Protein AF-A0A8T5A192-F1 (afdb_monomer_lite)

Foldseek 3Di:
DDDDDDDDDPPLLPDAAEAQEDAQALQLLFCVQQCCFAVVHPYDDYPPLVPPPCNVPRSNNLSCQQCVLQVVVSVVCRPHLQKHKDWPPVPFDQDDWDDLDDPQIDRFGWDWDDHQQWIKTKGQCPRRQVSVCVVPVPRPADDPRTWIWMWGCPHSFKIKIKTARIKMFTHGDPPDQWDKFWPWKWWFGGHNNDTDTDDIDADSCAPRRGIHDGYHGIGIMMIGMDIDHDD

Sequence (231 aa):
MWNGKDHVSSALYERSLFIPETVHNKRSAAYVFYVIGQHGAIDFSPFAIDDIAEPEKHPLSGSYKLLSGMMPIITKYQGTNRMVGFADDGSYGYRHTASLWREIRARVRGFSCELGDYRLQISFTRELAERVRAFWPGFPYESKVPAAGLIIAVENDKYIVAGTSFLLKFLPKDNFSSNVEILWVDKGSFRDGVWIPGRRLNGDETGHGSWVYFDDKPRVRIIKVHSHPST

Radius of gyration: 18.83 Å; chains: 1; bounding box: 69×49×58 Å

pLDDT: mean 89.53, std 14.72, range [24.36, 98.81]

Secondary structure (DSSP, 8-state):
----------TTSS---EEEEE--SHHHHHHHHHHHHHH--SEEEES-GGG-S-GGGSHHHHHHHHHHHTHHHHHHHTTSTTEEEEE--S-S-EEEEEEEETTEEEEEEEEEEEETTEEEEEEE-HHHHHHHHHH-TTS-----SPPEEEEEEEETTEEEEEEESEEEEEEPPTT--EEEEEEEEEEEEEETTEEEEEEEE-GGGGTTTT-EEE-SS-EEEEEEEEEEE--

Structure (mmCIF, N/CA/C/O backbone):
data_AF-A0A8T5A192-F1
#
_entry.id   AF-A0A8T5A192-F1
#
loop_
_atom_site.group_PDB
_atom_site.id
_atom_site.type_symbol
_atom_site.label_atom_id
_atom_site.label_alt_id
_atom_site.label_comp_id
_atom_site.label_asym_id
_atom_site.label_entity_id
_atom_site.label_seq_id
_atom_site.pdbx_PDB_ins_code
_atom_site.Cartn_x
_atom_site.Cartn_y
_atom_site.Cartn_z
_atom_site.occupancy
_atom_site.B_iso_or_equiv
_atom_site.auth_seq_id
_atom_site.auth_comp_id
_atom_site.auth_asym_id
_atom_site.auth_atom_id
_atom_site.pdbx_PDB_model_num
ATOM 1 N N . MET A 1 1 ? -46.302 30.774 0.552 1.00 34.47 1 MET A N 1
ATOM 2 C CA . MET A 1 1 ? -44.895 31.129 0.270 1.00 34.47 1 MET A CA 1
ATOM 3 C C . MET A 1 1 ? -44.046 29.974 0.765 1.00 34.47 1 MET A C 1
ATOM 5 O O . MET A 1 1 ? -44.050 29.705 1.958 1.00 34.47 1 MET A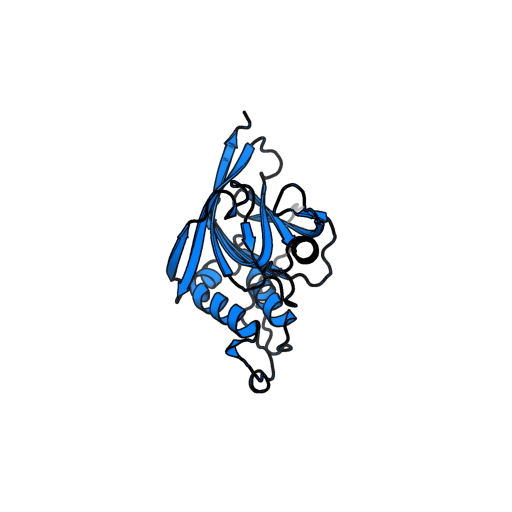 O 1
ATOM 9 N N . TRP A 1 2 ? -43.506 29.189 -0.164 1.00 24.36 2 TRP A N 1
ATOM 10 C CA . TRP A 1 2 ? -42.875 27.894 0.099 1.00 24.36 2 TRP A CA 1
ATOM 11 C C . TRP A 1 2 ? -41.398 28.095 0.466 1.00 24.36 2 TRP A C 1
ATOM 13 O O . TRP A 1 2 ? -40.728 28.945 -0.115 1.00 24.36 2 TRP A O 1
ATOM 23 N N . ASN A 1 3 ? -40.942 27.352 1.470 1.00 31.14 3 ASN A N 1
ATOM 24 C CA . ASN A 1 3 ? -39.640 27.444 2.124 1.00 31.14 3 ASN A CA 1
ATOM 25 C C . ASN A 1 3 ? -38.953 26.081 1.956 1.00 31.14 3 ASN A C 1
ATOM 27 O O . ASN A 1 3 ? -39.625 25.070 2.147 1.00 31.14 3 ASN A O 1
ATOM 31 N N . GLY A 1 4 ? -37.640 26.042 1.718 1.00 29.59 4 GLY A N 1
ATOM 32 C CA . GLY A 1 4 ? -36.854 24.826 1.961 1.00 29.59 4 GLY A CA 1
ATOM 33 C C . GLY A 1 4 ? -35.929 24.391 0.829 1.00 29.59 4 GLY A C 1
ATOM 34 O O . GLY A 1 4 ? -36.374 23.958 -0.223 1.00 29.59 4 GLY A O 1
ATOM 35 N N . LYS A 1 5 ? -34.631 24.519 1.124 1.00 42.50 5 LYS A N 1
ATOM 36 C CA . LYS A 1 5 ? -33.521 23.614 0.795 1.00 42.50 5 LYS A CA 1
ATOM 37 C C . LYS A 1 5 ? -33.896 22.389 -0.048 1.00 42.50 5 LYS A C 1
ATOM 39 O O . LYS A 1 5 ? -34.634 21.552 0.443 1.00 42.50 5 LYS A O 1
ATOM 44 N N . ASP A 1 6 ? -33.272 22.266 -1.216 1.00 38.16 6 ASP A N 1
ATOM 45 C CA . ASP A 1 6 ? -32.572 21.060 -1.673 1.00 38.16 6 ASP A CA 1
ATOM 46 C C . ASP A 1 6 ? -31.760 21.382 -2.938 1.00 38.16 6 ASP A C 1
ATOM 48 O O . ASP A 1 6 ? -31.980 22.411 -3.571 1.00 38.16 6 ASP A O 1
ATOM 52 N N . HIS A 1 7 ? -30.809 20.499 -3.265 1.00 34.62 7 HIS A N 1
ATOM 53 C CA . HIS A 1 7 ? -29.890 20.486 -4.422 1.00 34.62 7 HIS A CA 1
ATOM 54 C C . HIS A 1 7 ? -28.429 20.861 -4.123 1.00 34.62 7 HIS A C 1
ATOM 56 O O . HIS A 1 7 ? -27.844 21.769 -4.709 1.00 34.62 7 HIS A O 1
ATOM 62 N N . VAL A 1 8 ? -27.793 20.060 -3.261 1.00 37.59 8 VAL A N 1
ATOM 63 C CA . VAL A 1 8 ? -26.337 19.865 -3.281 1.00 37.59 8 VAL A CA 1
ATOM 64 C C . VAL A 1 8 ? -26.010 18.669 -4.188 1.00 37.59 8 VAL A C 1
ATOM 66 O O . VAL A 1 8 ? -26.364 17.540 -3.875 1.00 37.59 8 VAL A O 1
ATOM 69 N N . SER A 1 9 ? -25.324 18.952 -5.303 1.00 42.16 9 SER A N 1
ATOM 70 C CA . SER A 1 9 ? -24.313 18.120 -5.986 1.00 42.16 9 SER A CA 1
ATOM 71 C C . SER A 1 9 ? -24.591 16.613 -6.184 1.00 42.16 9 SER A C 1
ATOM 73 O O . SER A 1 9 ? -24.109 15.782 -5.416 1.00 42.16 9 SER A O 1
ATOM 75 N N . SER A 1 10 ? -25.200 16.245 -7.317 1.00 39.00 10 SER A N 1
ATOM 76 C CA . SER A 1 10 ? -25.217 14.866 -7.853 1.00 39.00 10 SER A CA 1
ATOM 77 C C . SER A 1 10 ? -24.380 14.669 -9.134 1.00 39.00 10 SER A C 1
ATOM 79 O O . SER A 1 10 ? -24.293 13.561 -9.649 1.00 39.00 10 SER A O 1
ATOM 81 N N . ALA A 1 11 ? -23.710 15.705 -9.650 1.00 38.78 11 ALA A N 1
ATOM 82 C CA . ALA A 1 11 ? -23.121 15.685 -10.998 1.00 38.78 11 ALA A CA 1
ATOM 83 C C . ALA A 1 11 ? -21.735 15.005 -11.139 1.00 38.78 11 ALA A C 1
ATOM 85 O O . ALA A 1 11 ? -21.201 14.946 -12.244 1.00 38.78 11 ALA A O 1
ATOM 86 N N . LEU A 1 12 ? -21.129 14.498 -10.057 1.00 46.34 12 LEU A N 1
ATOM 87 C CA . LEU A 1 12 ? -19.808 13.840 -10.100 1.00 46.34 12 LEU A CA 1
ATOM 88 C C . LEU A 1 12 ? -19.865 12.303 -10.076 1.00 46.34 12 LEU A C 1
ATOM 90 O O . LEU A 1 12 ? -18.826 11.667 -10.219 1.00 46.34 12 LEU A O 1
ATOM 94 N N . TYR A 1 13 ? -21.048 11.697 -9.930 1.00 48.59 13 TYR A N 1
ATOM 95 C CA . TYR A 1 13 ? -21.188 10.239 -9.791 1.00 48.59 13 TYR A CA 1
ATOM 96 C C . TYR A 1 13 ? -21.301 9.472 -11.126 1.00 48.59 13 TYR A C 1
ATOM 98 O O . TYR A 1 13 ? -21.400 8.251 -11.115 1.00 48.59 13 TYR A O 1
ATOM 106 N N . GLU A 1 14 ? -21.260 10.156 -12.277 1.00 56.00 14 GLU A N 1
ATOM 107 C CA . GLU A 1 14 ? -21.616 9.555 -13.580 1.00 56.00 14 GLU A CA 1
ATOM 108 C C . GLU A 1 14 ? -20.492 9.510 -14.631 1.00 56.00 14 GLU A C 1
ATOM 110 O O . GLU A 1 14 ? -20.753 9.249 -15.804 1.00 56.00 14 GLU A O 1
ATOM 115 N N . ARG A 1 15 ? -19.225 9.746 -14.272 1.00 67.81 15 ARG A N 1
ATOM 116 C CA . ARG A 1 15 ? -18.122 9.654 -15.247 1.00 67.81 15 ARG A CA 1
ATOM 117 C C . ARG A 1 15 ? -17.152 8.546 -14.880 1.00 67.81 15 ARG A C 1
ATOM 119 O O . ARG A 1 15 ? -16.222 8.763 -14.109 1.00 67.81 15 ARG A O 1
ATOM 126 N N . SER A 1 16 ? -17.360 7.369 -15.467 1.00 82.06 16 SER A N 1
ATOM 127 C CA . SER A 1 16 ? -16.350 6.311 -15.477 1.00 82.06 16 SER A CA 1
ATOM 128 C C . SER A 1 16 ? -15.048 6.862 -16.060 1.00 82.06 16 SER A C 1
ATO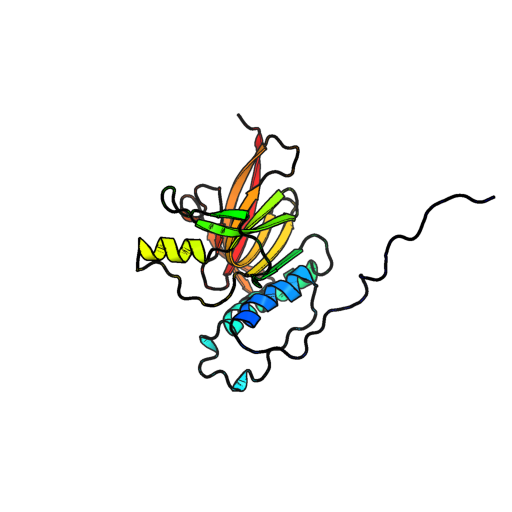M 130 O O . SER A 1 16 ? -15.033 7.391 -17.172 1.00 82.06 16 SER A O 1
ATOM 132 N N . LEU A 1 17 ? -13.957 6.760 -15.303 1.00 91.12 17 LEU A N 1
ATOM 133 C CA . LEU A 1 17 ? -12.637 7.166 -15.773 1.00 91.12 17 LEU A CA 1
ATOM 134 C C . LEU A 1 17 ? -12.065 6.072 -16.683 1.00 91.12 17 LEU A C 1
ATOM 136 O O . LEU A 1 17 ? -11.905 4.925 -16.264 1.00 91.12 17 LEU A O 1
ATOM 140 N N . PHE A 1 18 ? -11.764 6.447 -17.922 1.00 93.62 18 PHE A N 1
ATOM 141 C CA . PHE A 1 18 ? -11.198 5.590 -18.961 1.00 93.62 18 PHE A CA 1
ATOM 142 C C . PHE A 1 18 ? -9.890 6.224 -19.451 1.00 93.62 18 PHE A C 1
ATOM 144 O O . PHE A 1 18 ? -9.897 7.381 -19.876 1.00 93.62 18 PHE A O 1
ATOM 151 N N . ILE A 1 19 ? -8.767 5.507 -19.334 1.00 95.81 19 ILE A N 1
ATOM 152 C CA . ILE A 1 19 ? -7.424 6.000 -19.685 1.00 95.81 19 ILE A CA 1
ATOM 153 C C . ILE A 1 19 ? -6.854 5.088 -20.785 1.00 95.81 19 ILE A C 1
ATOM 155 O O . ILE A 1 19 ? -6.034 4.217 -20.484 1.00 95.81 19 ILE A O 1
ATOM 159 N N . PRO A 1 20 ? -7.268 5.300 -22.052 1.00 95.19 20 PRO A N 1
ATOM 160 C CA . PRO A 1 20 ? -6.937 4.411 -23.170 1.00 95.19 20 PRO A CA 1
ATOM 161 C C . PRO A 1 20 ? -5.456 4.417 -23.539 1.00 95.19 20 PRO A C 1
ATOM 163 O O . PRO A 1 20 ? -4.984 3.516 -24.231 1.00 95.19 20 PRO A O 1
ATOM 166 N N . GLU A 1 21 ? -4.733 5.445 -23.105 1.00 95.81 21 GLU A N 1
ATOM 167 C CA . GLU A 1 21 ? -3.319 5.590 -23.383 1.00 95.81 21 GLU A CA 1
ATOM 168 C C . GLU A 1 21 ? -2.611 6.290 -22.224 1.00 95.81 21 GLU A C 1
ATOM 170 O O . GLU A 1 21 ? -3.072 7.300 -21.685 1.00 95.81 21 GLU A O 1
ATOM 175 N N . THR A 1 22 ? -1.460 5.752 -21.841 1.00 95.62 22 THR A N 1
ATOM 176 C CA . THR A 1 22 ? -0.517 6.386 -20.923 1.00 95.62 22 THR A CA 1
ATOM 177 C C . THR A 1 22 ? 0.896 5.894 -21.208 1.00 95.62 22 THR A C 1
ATOM 179 O O . THR A 1 22 ? 1.111 4.854 -21.820 1.00 95.62 22 THR A O 1
ATOM 182 N N . VAL A 1 23 ? 1.899 6.620 -20.735 1.00 93.50 23 VAL A N 1
ATOM 183 C CA . VAL A 1 23 ? 3.301 6.200 -20.848 1.00 93.50 23 VAL A CA 1
ATOM 184 C C . VAL A 1 23 ? 3.537 4.871 -20.118 1.00 93.50 23 VAL A C 1
ATOM 186 O O . VAL A 1 23 ? 2.988 4.656 -19.044 1.00 93.50 23 VAL A O 1
ATOM 189 N N . HIS A 1 24 ? 4.407 3.989 -20.609 1.00 91.31 24 HIS A N 1
ATOM 190 C CA . HIS A 1 24 ? 4.702 2.710 -19.939 1.00 91.31 24 HIS A CA 1
ATOM 191 C C . HIS A 1 24 ? 5.813 2.786 -18.878 1.00 91.31 24 HIS A C 1
ATOM 193 O O . HIS A 1 24 ? 6.416 1.782 -18.517 1.00 91.31 24 HIS A O 1
ATOM 199 N N . ASN A 1 25 ? 6.130 3.970 -18.354 1.00 90.69 25 ASN A N 1
ATOM 200 C CA . ASN A 1 25 ? 7.265 4.129 -17.445 1.00 90.69 25 ASN A CA 1
ATOM 201 C C . ASN A 1 25 ? 6.949 3.718 -15.988 1.00 90.69 25 ASN A C 1
ATOM 203 O O . ASN A 1 25 ? 5.843 3.316 -15.621 1.00 90.69 25 ASN A O 1
ATOM 207 N N . LYS A 1 26 ? 7.946 3.871 -15.108 1.00 89.69 26 LYS A N 1
ATOM 208 C CA . LYS A 1 26 ? 7.844 3.537 -13.677 1.00 89.69 26 LYS A CA 1
ATOM 209 C C . LYS A 1 26 ? 6.766 4.322 -12.919 1.00 89.69 26 LYS A C 1
ATOM 211 O O . LYS A 1 26 ? 6.293 3.824 -11.904 1.00 89.69 26 LYS A O 1
ATOM 216 N N . ARG A 1 27 ? 6.363 5.518 -13.374 1.00 92.00 27 ARG A N 1
ATOM 217 C CA . ARG A 1 27 ? 5.244 6.254 -12.758 1.00 92.00 27 ARG A CA 1
ATOM 218 C C . ARG A 1 27 ? 3.920 5.562 -13.035 1.00 92.00 27 ARG A C 1
ATOM 220 O O . ARG A 1 27 ? 3.118 5.445 -12.122 1.00 92.00 27 ARG A O 1
ATOM 227 N N . SER A 1 28 ? 3.720 5.020 -14.231 1.00 95.00 28 SER A N 1
ATOM 228 C CA . SER A 1 28 ? 2.487 4.296 -14.559 1.00 95.00 28 SER A CA 1
ATOM 229 C C . SER A 1 28 ? 2.318 3.014 -13.750 1.00 95.00 28 SER A C 1
ATOM 231 O O . SER A 1 28 ? 1.201 2.676 -13.371 1.00 95.00 28 SER A O 1
ATOM 233 N N . ALA A 1 29 ? 3.423 2.362 -13.373 1.00 94.50 29 ALA A N 1
ATOM 234 C CA . ALA A 1 29 ? 3.397 1.255 -12.413 1.00 94.50 29 ALA A CA 1
ATOM 235 C C . ALA A 1 29 ? 2.874 1.667 -11.024 1.00 94.50 29 ALA A C 1
ATOM 237 O O . ALA A 1 29 ? 2.266 0.856 -10.337 1.00 94.50 29 ALA A O 1
ATOM 238 N N . ALA A 1 30 ? 3.058 2.925 -10.619 1.00 95.50 30 ALA A N 1
ATOM 239 C CA . ALA A 1 30 ? 2.475 3.475 -9.397 1.00 95.50 30 ALA A CA 1
ATOM 240 C C . ALA A 1 30 ? 1.034 3.973 -9.620 1.00 95.50 30 ALA A C 1
ATOM 242 O O . ALA A 1 30 ? 0.137 3.699 -8.826 1.00 95.50 30 ALA A O 1
ATOM 243 N N . TYR A 1 31 ? 0.788 4.694 -10.713 1.00 96.69 31 TYR A N 1
ATOM 244 C CA . TYR A 1 31 ? -0.461 5.431 -10.926 1.00 96.69 31 TYR A CA 1
ATOM 245 C C . TYR A 1 31 ? -1.658 4.516 -11.180 1.00 96.69 31 TYR A C 1
ATOM 247 O O . TYR A 1 31 ? -2.778 4.898 -10.852 1.00 96.69 31 TYR A O 1
ATOM 255 N N . VAL A 1 32 ? -1.434 3.293 -11.670 1.00 97.31 32 VAL A N 1
ATOM 256 C CA . VAL A 1 32 ? -2.498 2.293 -11.830 1.00 97.31 32 VAL A CA 1
ATOM 257 C C . VAL A 1 32 ? -3.235 2.008 -10.507 1.00 97.31 32 VAL A C 1
ATOM 259 O O . VAL A 1 32 ? -4.457 1.895 -10.500 1.00 97.31 32 VAL A O 1
ATOM 262 N N . PHE A 1 33 ? -2.533 1.996 -9.364 1.00 97.81 33 PHE A N 1
ATOM 263 C CA . PHE A 1 33 ? -3.163 1.839 -8.044 1.00 97.81 33 PHE A CA 1
ATOM 264 C C . PHE A 1 33 ? -4.059 3.029 -7.692 1.00 97.81 33 PHE A C 1
ATOM 266 O O . PHE A 1 33 ? -5.158 2.850 -7.166 1.00 97.81 33 PHE A O 1
ATOM 273 N N . TYR A 1 34 ? -3.592 4.242 -7.997 1.00 97.19 34 TYR A N 1
ATOM 274 C CA . TYR A 1 34 ? -4.316 5.478 -7.728 1.00 97.19 34 TYR A CA 1
ATOM 275 C C . TYR A 1 34 ? -5.604 5.569 -8.541 1.00 97.19 34 TYR A C 1
ATOM 277 O O . TYR A 1 34 ? -6.669 5.770 -7.969 1.00 97.19 34 TYR A O 1
ATOM 285 N N . VAL A 1 35 ? -5.537 5.388 -9.860 1.00 96.06 35 VAL A N 1
ATOM 286 C CA . VAL A 1 35 ? -6.710 5.576 -10.727 1.00 96.06 35 VAL A CA 1
ATOM 287 C C . VAL A 1 35 ? -7.781 4.512 -10.484 1.00 96.06 35 VAL A C 1
ATOM 289 O O . VAL A 1 35 ? -8.963 4.844 -10.431 1.00 96.06 35 VAL A O 1
ATOM 292 N N . ILE A 1 36 ? -7.385 3.258 -10.238 1.00 95.62 36 ILE A N 1
ATOM 293 C CA . ILE A 1 36 ? -8.324 2.182 -9.896 1.00 95.62 36 ILE A CA 1
ATOM 294 C C . ILE A 1 36 ? -8.915 2.414 -8.500 1.00 95.62 36 ILE A C 1
ATOM 296 O O . ILE A 1 36 ? -10.130 2.368 -8.325 1.00 95.62 36 ILE A O 1
ATOM 300 N N . GLY A 1 37 ? -8.069 2.682 -7.502 1.00 94.81 37 GLY A N 1
ATOM 301 C CA . GLY A 1 37 ? -8.494 2.755 -6.104 1.00 94.81 37 GLY A CA 1
ATOM 302 C C . GLY A 1 37 ? -9.240 4.038 -5.733 1.00 94.81 37 GLY A C 1
ATOM 303 O O . GLY A 1 37 ? -10.167 3.984 -4.932 1.00 94.81 37 GLY A O 1
ATOM 304 N N . GLN A 1 38 ? -8.840 5.185 -6.288 1.00 94.69 38 GLN A N 1
ATOM 305 C CA . GLN A 1 38 ? -9.384 6.498 -5.923 1.00 94.69 38 GLN A CA 1
ATOM 306 C C . GLN A 1 38 ? -10.512 6.954 -6.843 1.00 94.69 38 GLN A C 1
ATOM 308 O O . GLN A 1 38 ? -11.463 7.579 -6.381 1.00 94.69 38 GLN A O 1
ATOM 313 N N . HIS A 1 39 ? -10.382 6.679 -8.141 1.00 92.75 39 HIS A N 1
ATOM 314 C CA . HIS A 1 39 ? -11.305 7.177 -9.164 1.00 92.75 39 HIS A CA 1
ATOM 315 C C . HIS A 1 39 ? -12.196 6.081 -9.741 1.00 92.75 39 HIS A C 1
ATOM 317 O O . HIS A 1 39 ? -13.034 6.368 -10.590 1.00 92.75 39 HIS A O 1
ATOM 323 N N . GLY A 1 40 ? -12.019 4.828 -9.306 1.00 92.75 40 GLY A N 1
ATOM 324 C CA . GLY A 1 40 ? -12.770 3.702 -9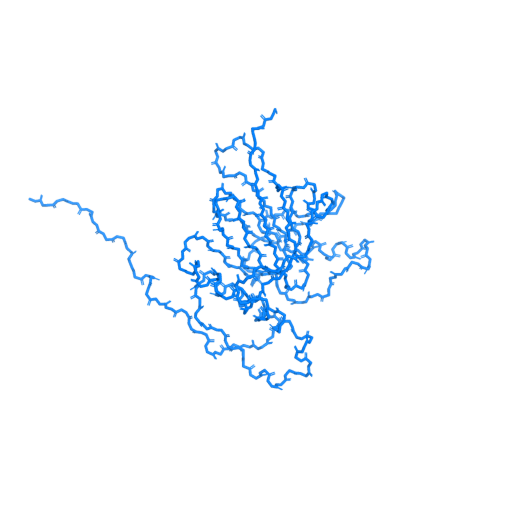.844 1.00 92.75 40 GLY A CA 1
ATOM 325 C C . GLY A 1 40 ? -12.603 3.576 -11.356 1.00 92.75 40 GLY A C 1
ATOM 326 O O . GLY A 1 40 ? -13.588 3.300 -12.039 1.00 92.75 40 GLY A O 1
ATOM 327 N N . ALA A 1 41 ? -11.397 3.816 -11.880 1.00 93.62 41 ALA A N 1
ATOM 328 C CA . ALA A 1 41 ? -11.131 3.699 -13.308 1.00 93.62 41 ALA A CA 1
ATOM 329 C C . ALA A 1 41 ? -11.491 2.299 -13.822 1.00 93.62 41 ALA A C 1
ATOM 331 O O . ALA A 1 41 ? -11.173 1.293 -13.186 1.00 93.62 41 ALA A O 1
ATOM 332 N N . ILE A 1 42 ? -12.150 2.252 -14.978 1.00 92.62 42 ILE A N 1
ATOM 333 C CA . ILE A 1 42 ? -12.496 0.999 -15.664 1.00 92.62 42 ILE A CA 1
ATOM 334 C C . ILE A 1 42 ? -11.390 0.550 -16.624 1.00 92.62 42 ILE A C 1
ATOM 336 O O . ILE A 1 42 ? -11.411 -0.586 -17.084 1.00 92.62 42 ILE A O 1
ATOM 340 N N . ASP A 1 43 ? -10.432 1.437 -16.910 1.00 93.25 43 ASP A N 1
ATOM 341 C CA . ASP A 1 43 ? -9.299 1.174 -17.788 1.00 93.25 43 ASP A CA 1
ATOM 342 C C . ASP A 1 43 ? -8.080 2.027 -17.421 1.00 93.25 43 ASP A C 1
ATOM 344 O O . ASP A 1 43 ? -8.200 3.166 -16.955 1.00 93.25 43 ASP A O 1
ATOM 348 N N . PHE A 1 44 ? -6.906 1.459 -17.675 1.00 96.50 44 PHE A N 1
ATOM 349 C CA . PHE A 1 44 ? -5.618 2.133 -17.649 1.00 96.50 44 PHE A CA 1
ATOM 350 C C . PHE A 1 44 ? -4.696 1.370 -18.597 1.00 96.50 44 PHE A C 1
ATOM 352 O O . PHE A 1 44 ? -4.328 0.243 -18.289 1.00 96.50 44 PHE A O 1
ATOM 359 N N . SER A 1 45 ? -4.328 1.963 -19.731 1.00 96.94 45 SER A N 1
ATOM 360 C CA . SER A 1 45 ? -3.665 1.247 -20.828 1.00 96.94 45 SER A CA 1
ATOM 361 C C . SER A 1 45 ? -2.316 1.887 -21.210 1.00 96.94 45 SER A C 1
ATOM 363 O O . SER A 1 45 ? -2.265 2.897 -21.913 1.00 96.94 45 SER A O 1
ATOM 365 N N . PRO A 1 46 ? -1.184 1.359 -20.699 1.00 96.56 46 PRO A N 1
ATOM 366 C CA . PRO A 1 46 ? 0.154 1.765 -21.103 1.00 96.56 46 PRO A CA 1
ATOM 367 C C . PRO A 1 46 ? 0.418 1.493 -22.587 1.00 96.56 46 PRO A C 1
ATOM 369 O O . PRO A 1 46 ? 0.208 0.385 -23.069 1.00 96.56 46 PRO A O 1
ATOM 372 N N . PHE A 1 47 ? 0.928 2.497 -23.290 1.00 95.94 47 PHE A N 1
ATOM 373 C CA . PHE A 1 47 ? 1.267 2.444 -24.709 1.00 95.94 47 PHE A CA 1
ATOM 374 C C . PHE A 1 47 ? 2.636 1.802 -24.959 1.00 95.94 47 PHE A C 1
ATOM 376 O O . PHE A 1 47 ? 3.520 1.900 -24.106 1.00 95.94 47 PHE A O 1
ATOM 383 N N . ALA A 1 48 ? 2.832 1.219 -26.148 1.00 94.38 48 ALA A N 1
ATOM 384 C CA . ALA A 1 48 ? 4.102 0.646 -26.614 1.00 94.38 48 ALA A CA 1
ATOM 385 C C . ALA A 1 48 ? 4.741 -0.331 -25.609 1.00 94.38 48 ALA A C 1
ATOM 387 O O . ALA A 1 48 ? 5.920 -0.235 -25.271 1.00 94.38 48 ALA A O 1
ATOM 388 N N . ILE A 1 49 ? 3.940 -1.242 -25.051 1.00 93.12 49 ILE A N 1
ATOM 389 C CA . ILE A 1 49 ? 4.440 -2.257 -24.106 1.00 93.12 49 ILE A CA 1
ATOM 390 C C . ILE A 1 49 ? 5.322 -3.311 -24.789 1.00 93.12 49 ILE A C 1
ATOM 392 O O . ILE A 1 49 ? 6.112 -3.973 -24.120 1.00 93.12 49 ILE A O 1
ATOM 396 N N . ASP A 1 50 ? 5.203 -3.443 -26.106 1.00 93.44 50 ASP A N 1
ATOM 397 C CA . ASP A 1 50 ? 6.036 -4.252 -26.991 1.00 93.44 50 ASP A CA 1
ATOM 398 C C . ASP A 1 50 ? 7.485 -3.741 -27.098 1.00 93.44 50 ASP A C 1
ATOM 400 O O . ASP A 1 50 ? 8.389 -4.547 -27.310 1.00 93.44 50 ASP A O 1
ATOM 404 N N . ASP A 1 51 ? 7.736 -2.455 -26.821 1.00 93.62 51 ASP A N 1
ATOM 405 C CA . ASP A 1 51 ? 9.087 -1.869 -26.776 1.00 93.62 51 ASP A CA 1
ATOM 406 C C . ASP A 1 51 ? 9.843 -2.165 -25.462 1.00 93.62 51 ASP A C 1
ATOM 408 O O . ASP A 1 51 ? 11.020 -1.818 -25.297 1.00 93.62 51 ASP A O 1
ATOM 412 N N . ILE A 1 52 ? 9.191 -2.792 -24.478 1.00 92.19 52 ILE A N 1
ATOM 413 C CA . ILE A 1 52 ? 9.810 -3.086 -23.184 1.00 92.19 52 ILE A CA 1
ATOM 414 C C . ILE A 1 52 ? 10.770 -4.272 -23.341 1.00 92.19 52 ILE A C 1
ATOM 416 O O . ILE A 1 52 ? 10.349 -5.419 -23.427 1.00 92.19 52 ILE A O 1
ATOM 420 N N . ALA A 1 53 ? 12.079 -4.006 -23.290 1.00 92.06 53 ALA A N 1
ATOM 421 C CA . ALA A 1 53 ? 13.119 -5.024 -23.495 1.00 92.06 53 ALA A CA 1
ATOM 422 C C . ALA A 1 53 ? 13.072 -6.208 -22.505 1.00 92.06 53 ALA A C 1
ATOM 424 O O . ALA A 1 53 ? 13.354 -7.343 -22.879 1.00 92.06 53 ALA A O 1
ATOM 425 N N . GLU A 1 54 ? 12.724 -5.959 -21.236 1.00 92.25 54 GLU A N 1
ATOM 426 C CA . GLU A 1 54 ? 12.619 -6.996 -20.197 1.00 92.25 54 GLU A CA 1
ATOM 427 C C . GLU A 1 54 ? 11.266 -6.912 -19.461 1.00 92.25 54 GLU A C 1
ATOM 429 O O . GLU A 1 54 ? 11.218 -6.461 -18.308 1.00 92.25 54 GLU A O 1
ATOM 434 N N . PRO A 1 55 ? 10.150 -7.339 -20.089 1.00 90.31 55 PRO A N 1
ATOM 435 C CA . PRO A 1 55 ? 8.805 -7.163 -19.538 1.00 90.31 55 PRO A CA 1
ATOM 436 C C . PRO A 1 55 ? 8.643 -7.780 -18.149 1.00 90.31 55 PRO A C 1
ATOM 438 O O . PRO A 1 55 ? 8.077 -7.156 -17.256 1.00 90.31 55 PRO A O 1
ATOM 441 N N . GLU A 1 56 ? 9.221 -8.957 -17.911 1.00 89.50 56 GLU A N 1
ATOM 442 C CA . GLU A 1 56 ? 9.132 -9.665 -16.625 1.00 89.50 56 GLU A CA 1
ATOM 443 C C . GLU A 1 56 ? 9.799 -8.917 -15.460 1.00 89.50 56 GLU A C 1
ATOM 445 O O . GLU A 1 56 ? 9.419 -9.079 -14.299 1.00 89.50 56 GLU A O 1
ATOM 450 N N . LYS A 1 57 ? 10.793 -8.073 -15.757 1.00 89.62 57 LYS A N 1
ATOM 451 C CA . LYS A 1 57 ? 11.475 -7.228 -14.765 1.00 89.62 57 LYS A CA 1
ATOM 452 C C . LYS A 1 57 ? 10.870 -5.828 -14.685 1.00 89.62 57 LYS A C 1
ATOM 454 O O . LYS A 1 57 ? 11.228 -5.050 -13.797 1.00 89.62 57 LYS A O 1
ATOM 459 N N . HIS A 1 58 ? 9.966 -5.487 -15.600 1.00 91.25 58 HIS A N 1
ATOM 460 C CA . HIS A 1 58 ? 9.361 -4.172 -15.646 1.00 91.25 58 HIS A CA 1
ATOM 461 C C . HIS A 1 58 ? 8.351 -3.992 -14.491 1.00 91.25 58 HIS A C 1
ATOM 463 O O . HIS A 1 58 ? 7.493 -4.852 -14.278 1.00 91.25 58 HIS A O 1
ATOM 469 N N . PRO A 1 59 ? 8.375 -2.868 -13.745 1.00 92.25 59 PRO A N 1
ATOM 470 C CA . PRO A 1 59 ? 7.476 -2.674 -12.602 1.00 92.25 59 PRO A CA 1
ATOM 471 C C . PRO A 1 59 ? 5.976 -2.687 -12.931 1.00 92.25 59 PRO A C 1
ATOM 473 O O . PRO A 1 59 ? 5.158 -2.993 -12.057 1.00 92.25 59 PRO A O 1
ATOM 476 N N . LEU A 1 60 ? 5.602 -2.373 -14.179 1.00 93.62 60 LEU A N 1
ATOM 477 C CA . LEU A 1 60 ? 4.214 -2.509 -14.638 1.00 93.62 60 LEU A CA 1
ATOM 478 C C . LEU A 1 60 ? 3.726 -3.949 -14.495 1.00 93.62 60 LEU A C 1
ATOM 480 O O . LEU A 1 60 ? 2.662 -4.157 -13.923 1.00 93.62 60 LEU A O 1
ATOM 484 N N . SER A 1 61 ? 4.522 -4.931 -14.917 1.00 93.88 61 SER A N 1
ATOM 485 C CA . SER A 1 61 ? 4.153 -6.349 -14.875 1.00 93.88 61 SER A CA 1
ATOM 486 C C . SER A 1 61 ? 3.840 -6.806 -13.455 1.00 93.88 61 SER A C 1
ATOM 488 O O . SER A 1 61 ? 2.826 -7.459 -13.219 1.00 93.88 61 SER A O 1
ATOM 490 N N . GLY A 1 62 ? 4.646 -6.385 -12.475 1.00 94.75 62 GLY A N 1
ATOM 491 C CA . GLY A 1 62 ? 4.381 -6.664 -11.062 1.00 94.75 62 GLY A CA 1
ATOM 492 C C . GLY A 1 62 ? 3.079 -6.031 -10.560 1.00 94.75 62 GLY A C 1
ATOM 493 O O . GLY A 1 62 ? 2.312 -6.676 -9.845 1.00 94.75 62 GLY A O 1
ATOM 494 N N . SER A 1 63 ? 2.809 -4.787 -10.959 1.00 96.19 63 SER A N 1
ATOM 495 C CA . SER A 1 63 ? 1.609 -4.047 -10.546 1.00 96.19 63 SER A CA 1
ATOM 496 C C . SER A 1 63 ? 0.343 -4.651 -11.159 1.00 96.19 63 SER A C 1
ATOM 498 O O . SER A 1 63 ? -0.629 -4.904 -10.451 1.00 96.19 63 SER A O 1
ATOM 500 N N . TYR A 1 64 ? 0.385 -4.987 -12.449 1.00 96.31 64 TYR A N 1
ATOM 501 C CA . TYR A 1 64 ? -0.716 -5.616 -13.179 1.00 96.31 64 TYR A CA 1
ATOM 502 C C . TYR A 1 64 ? -0.990 -7.031 -12.699 1.00 96.31 64 TYR A C 1
ATOM 504 O O . TYR A 1 64 ? -2.143 -7.391 -12.480 1.00 96.31 64 TYR A O 1
ATOM 512 N N . LYS A 1 65 ? 0.050 -7.836 -12.466 1.00 96.94 65 LYS A N 1
ATOM 513 C CA . LYS A 1 65 ? -0.102 -9.179 -11.897 1.00 96.94 65 LYS A CA 1
ATOM 514 C C . LYS A 1 65 ? -0.773 -9.138 -10.525 1.00 96.94 65 LYS A C 1
ATOM 516 O O . LYS A 1 65 ? -1.621 -9.973 -10.231 1.00 96.94 65 LYS A O 1
ATOM 521 N N . LEU A 1 66 ? -0.410 -8.164 -9.690 1.00 97.62 66 LEU A N 1
ATOM 522 C CA . LEU A 1 66 ? -1.023 -7.999 -8.378 1.00 97.62 66 LEU A CA 1
ATOM 523 C C . LEU A 1 66 ? -2.499 -7.589 -8.483 1.00 97.62 66 LEU A C 1
ATOM 525 O O . LEU A 1 66 ? -3.356 -8.218 -7.866 1.00 97.62 66 LEU A O 1
ATOM 529 N N . LEU A 1 67 ? -2.789 -6.552 -9.271 1.00 97.94 67 LEU A N 1
ATOM 530 C CA . LEU A 1 67 ? -4.134 -5.990 -9.405 1.00 97.94 67 LEU A CA 1
ATOM 531 C C . LEU A 1 67 ? -5.093 -6.929 -10.145 1.00 97.94 67 LEU A C 1
ATOM 533 O O . LEU A 1 67 ? -6.238 -7.060 -9.726 1.00 97.94 67 LEU A O 1
ATOM 537 N N . SER A 1 68 ? -4.629 -7.638 -11.179 1.00 97.62 68 SER A N 1
ATOM 538 C CA . SER A 1 68 ? -5.425 -8.654 -11.888 1.00 97.62 68 SER A CA 1
ATOM 539 C C . SER A 1 68 ? -5.867 -9.780 -10.957 1.00 97.62 68 SER A C 1
ATOM 541 O O . SER A 1 68 ? -7.052 -10.100 -10.908 1.00 97.62 68 SER A O 1
ATOM 543 N N . GLY A 1 69 ? -4.959 -10.309 -10.128 1.00 98.19 69 GLY A N 1
ATOM 544 C CA . GLY A 1 69 ? -5.313 -11.302 -9.113 1.00 98.19 69 GLY A CA 1
ATOM 545 C C . GLY A 1 69 ? -6.367 -10.788 -8.126 1.00 98.19 69 GLY A C 1
ATOM 546 O O . GLY A 1 69 ? -7.211 -11.555 -7.671 1.00 98.19 69 GLY A O 1
ATOM 547 N N . MET A 1 70 ? -6.359 -9.488 -7.827 1.00 98.38 70 MET A N 1
ATOM 548 C CA . MET A 1 70 ? -7.308 -8.824 -6.928 1.00 98.38 70 MET A CA 1
ATOM 549 C C . MET A 1 70 ? -8.592 -8.337 -7.617 1.00 98.38 70 MET A C 1
ATOM 551 O O . MET A 1 70 ? -9.472 -7.818 -6.932 1.00 98.38 70 MET A O 1
ATOM 555 N N . MET A 1 71 ? -8.739 -8.480 -8.936 1.00 96.75 71 MET A N 1
ATOM 556 C CA . MET A 1 71 ? -9.791 -7.780 -9.680 1.00 96.75 71 MET A CA 1
ATOM 557 C C . MET A 1 71 ? -11.209 -8.034 -9.136 1.00 96.75 71 MET A C 1
ATOM 559 O O . MET A 1 71 ? -11.911 -7.053 -8.898 1.00 96.75 71 MET A O 1
ATOM 563 N N . PRO A 1 72 ? -11.629 -9.276 -8.809 1.00 97.56 72 PRO A N 1
ATOM 564 C CA . PRO A 1 72 ? -12.974 -9.507 -8.273 1.00 97.56 72 PRO A CA 1
ATOM 565 C C . PRO A 1 72 ? -13.235 -8.840 -6.916 1.00 97.56 72 PRO A C 1
ATOM 567 O O . PRO A 1 72 ? -14.370 -8.473 -6.618 1.00 97.56 72 PRO A O 1
ATOM 570 N N . ILE A 1 73 ? -12.203 -8.672 -6.074 1.00 97.94 73 ILE A N 1
ATOM 571 C CA . ILE A 1 73 ? -12.364 -7.960 -4.801 1.00 97.94 73 ILE A CA 1
ATOM 572 C C . ILE A 1 73 ? -12.330 -6.443 -5.009 1.00 97.94 73 ILE A C 1
ATOM 574 O O . ILE A 1 73 ? -13.074 -5.733 -4.344 1.00 97.94 73 ILE A O 1
ATOM 578 N N . ILE A 1 74 ? -11.533 -5.942 -5.956 1.00 97.62 74 ILE A N 1
ATOM 579 C CA . ILE A 1 74 ? -11.498 -4.516 -6.309 1.00 97.62 74 ILE A CA 1
ATOM 580 C C . ILE A 1 74 ? -12.864 -4.072 -6.838 1.00 97.62 74 ILE A C 1
ATOM 582 O O . ILE A 1 74 ? -13.438 -3.126 -6.303 1.00 97.62 74 ILE A O 1
ATOM 586 N N . THR A 1 75 ? -13.425 -4.778 -7.822 1.00 96.00 75 THR A N 1
ATOM 587 C CA . THR A 1 75 ? -14.715 -4.416 -8.434 1.00 96.00 75 THR A CA 1
ATOM 588 C C . THR A 1 75 ? -15.875 -4.503 -7.447 1.00 96.00 75 THR A C 1
ATOM 590 O O . THR A 1 75 ? -16.785 -3.683 -7.506 1.00 96.00 75 THR A O 1
ATOM 593 N N . LYS A 1 76 ? -15.817 -5.417 -6.467 1.00 96.62 76 LYS A N 1
ATOM 594 C CA . LYS A 1 76 ? -16.802 -5.492 -5.375 1.00 96.62 76 LYS A CA 1
ATOM 595 C C . LYS A 1 76 ? -16.881 -4.204 -4.542 1.00 96.62 76 LYS A C 1
ATOM 597 O O . LYS A 1 76 ? -17.955 -3.881 -4.042 1.00 96.62 76 LYS A O 1
ATOM 602 N N . TYR A 1 77 ? -15.761 -3.507 -4.345 1.00 96.06 77 TYR A N 1
ATOM 603 C CA . TYR A 1 77 ? -15.692 -2.286 -3.526 1.00 96.06 77 TYR A CA 1
ATOM 604 C C . TYR A 1 77 ? -15.514 -1.002 -4.354 1.00 96.06 77 TYR A C 1
ATOM 606 O O . TYR A 1 77 ? -15.506 0.094 -3.788 1.00 96.06 77 TYR A O 1
ATOM 614 N N . GLN A 1 78 ? -15.405 -1.109 -5.678 1.00 92.50 78 GLN A N 1
ATOM 615 C CA . GLN A 1 78 ? -15.344 0.023 -6.598 1.00 92.50 78 GLN A CA 1
ATOM 616 C C . GLN A 1 78 ? -16.592 0.904 -6.462 1.00 92.50 78 GLN A C 1
ATOM 618 O O . GLN A 1 78 ? -17.708 0.408 -6.328 1.00 92.50 78 GLN A O 1
ATOM 623 N N . GLY A 1 79 ? -16.398 2.224 -6.441 1.00 85.94 79 GLY A N 1
ATOM 624 C CA . GLY A 1 79 ? -17.484 3.194 -6.253 1.00 85.94 79 GLY A CA 1
ATOM 625 C C . GLY A 1 79 ? -18.034 3.283 -4.823 1.00 85.94 79 GLY A C 1
ATOM 626 O O . GLY A 1 79 ? -18.883 4.124 -4.552 1.00 85.94 79 GLY A O 1
ATOM 627 N N . THR A 1 80 ? -17.550 2.468 -3.881 1.00 92.75 80 THR A N 1
ATOM 628 C CA . THR A 1 80 ? -17.925 2.583 -2.463 1.00 92.75 80 THR A CA 1
ATOM 629 C C . THR A 1 80 ? -16.975 3.515 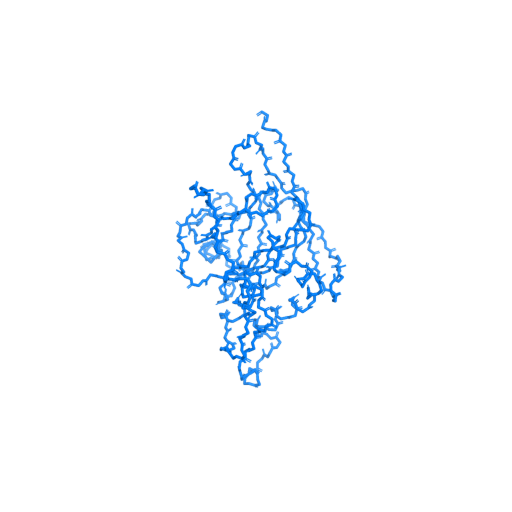-1.706 1.00 92.75 80 THR A C 1
ATOM 631 O O . THR A 1 80 ? -15.864 3.793 -2.147 1.00 92.75 80 THR A O 1
ATOM 634 N N . ASN A 1 81 ? -17.353 3.927 -0.494 1.00 94.50 81 ASN A N 1
ATOM 635 C CA . ASN A 1 81 ? -16.467 4.644 0.435 1.00 94.50 81 ASN A CA 1
ATOM 636 C C . ASN A 1 81 ? -15.517 3.712 1.222 1.00 94.50 81 ASN A C 1
ATOM 638 O O . ASN A 1 81 ? -14.971 4.102 2.254 1.00 94.50 81 ASN A O 1
ATOM 642 N N . ARG A 1 82 ? -15.359 2.458 0.779 1.00 97.56 82 ARG A N 1
ATOM 643 C CA . ARG A 1 82 ? -14.558 1.419 1.446 1.00 97.56 82 ARG A CA 1
ATOM 644 C C . ARG A 1 82 ? -13.202 1.202 0.787 1.00 97.56 82 ARG A C 1
ATOM 646 O O . ARG A 1 82 ? -12.472 0.314 1.223 1.00 97.56 82 ARG A O 1
ATOM 653 N N . MET A 1 83 ? -12.853 1.998 -0.220 1.00 97.06 83 MET A N 1
ATOM 654 C CA . MET A 1 83 ? -11.594 1.902 -0.947 1.00 97.06 83 MET A CA 1
ATOM 655 C C . MET A 1 83 ? -10.928 3.275 -1.080 1.00 97.06 83 MET A C 1
ATOM 657 O O . MET A 1 83 ? -11.603 4.282 -1.270 1.00 97.06 83 MET A O 1
ATOM 661 N N . VAL A 1 84 ? -9.601 3.306 -0.975 1.00 98.00 84 VAL A N 1
ATOM 662 C CA . VAL A 1 84 ? -8.774 4.485 -1.262 1.00 98.00 84 VAL A CA 1
ATOM 663 C C . VAL A 1 84 ? -7.587 4.067 -2.122 1.00 98.00 84 VAL A C 1
ATOM 665 O O . VAL A 1 84 ? -6.964 3.032 -1.871 1.00 98.00 84 VAL A O 1
ATOM 668 N N . GLY A 1 85 ? -7.274 4.871 -3.135 1.00 97.94 85 GLY A N 1
ATOM 669 C CA . GLY A 1 85 ? -6.091 4.721 -3.979 1.00 97.94 85 GLY A CA 1
ATOM 670 C C . GLY A 1 85 ? -5.166 5.925 -3.832 1.00 97.94 85 GLY A C 1
ATOM 671 O O . GLY A 1 85 ? -5.621 7.041 -3.595 1.00 97.94 85 GLY A O 1
ATOM 672 N N . PHE A 1 86 ? -3.860 5.728 -3.982 1.00 98.19 86 PHE A N 1
ATOM 673 C CA . PHE A 1 86 ? -2.880 6.815 -3.933 1.00 98.19 86 PHE A CA 1
ATOM 674 C C . PHE A 1 86 ? -1.629 6.496 -4.747 1.00 98.19 86 PHE A C 1
ATOM 676 O O . PHE A 1 86 ? -1.268 5.331 -4.925 1.00 98.19 86 PHE A O 1
ATOM 683 N N . ALA A 1 87 ? -0.951 7.546 -5.205 1.00 97.56 87 ALA A N 1
ATOM 684 C CA . ALA A 1 87 ? 0.390 7.488 -5.767 1.00 97.56 87 ALA A CA 1
ATOM 685 C C . ALA A 1 87 ? 1.130 8.797 -5.461 1.00 97.56 87 ALA A C 1
ATOM 687 O O . ALA A 1 87 ? 0.542 9.868 -5.551 1.00 97.56 87 ALA A O 1
ATOM 688 N N . ASP A 1 88 ? 2.410 8.721 -5.109 1.00 95.69 88 ASP A N 1
ATOM 689 C CA . ASP A 1 88 ? 3.274 9.873 -4.864 1.00 95.69 88 ASP A CA 1
ATOM 690 C C . ASP A 1 88 ? 3.596 10.574 -6.186 1.00 95.69 88 ASP A C 1
ATOM 692 O O . ASP A 1 88 ? 4.510 10.199 -6.920 1.00 95.69 88 ASP A O 1
ATOM 696 N N . ASP A 1 89 ? 2.820 11.603 -6.494 1.00 92.94 89 ASP A N 1
ATOM 697 C CA . ASP A 1 89 ? 2.987 12.468 -7.661 1.00 92.94 89 ASP A CA 1
ATOM 698 C C . ASP A 1 89 ? 3.852 13.709 -7.364 1.00 92.94 89 ASP A C 1
ATOM 700 O O . ASP A 1 89 ? 4.074 14.544 -8.240 1.00 92.94 89 ASP A O 1
ATOM 704 N N . GLY A 1 90 ? 4.363 13.828 -6.132 1.00 92.50 90 GLY A N 1
ATOM 705 C CA . GLY A 1 90 ? 5.118 14.984 -5.652 1.00 92.50 90 GLY A CA 1
ATOM 706 C C . GLY A 1 90 ? 4.267 16.133 -5.101 1.00 92.50 90 GLY A C 1
ATOM 707 O O . GLY A 1 90 ? 4.841 17.088 -4.580 1.00 92.50 90 GLY A O 1
ATOM 708 N N . SER A 1 91 ? 2.933 16.052 -5.149 1.00 93.50 91 SER A N 1
ATOM 709 C CA . SER A 1 91 ? 2.038 17.069 -4.571 1.00 93.50 91 SER A CA 1
ATOM 710 C C . SER A 1 91 ? 1.922 16.968 -3.043 1.00 93.50 91 SER A C 1
ATOM 712 O O . SER A 1 91 ? 1.601 17.945 -2.362 1.00 93.50 91 SER A O 1
ATOM 714 N N . TYR A 1 92 ? 2.217 15.793 -2.479 1.00 95.69 92 TYR A N 1
ATOM 715 C CA . TYR A 1 92 ? 2.126 15.544 -1.045 1.00 95.69 92 TYR A CA 1
ATOM 716 C C . TYR A 1 92 ? 3.198 16.304 -0.254 1.00 95.69 92 TYR A C 1
ATOM 718 O O . TYR A 1 92 ? 4.386 16.285 -0.567 1.00 95.69 92 TYR A O 1
ATOM 726 N N . GLY A 1 93 ? 2.788 16.941 0.842 1.00 95.00 93 GLY A N 1
ATOM 727 C CA . GLY A 1 93 ? 3.710 17.653 1.726 1.00 95.00 93 GLY A CA 1
ATOM 728 C C . GLY A 1 93 ? 4.499 16.725 2.655 1.00 95.00 93 GLY A C 1
ATOM 729 O O . GLY A 1 93 ? 4.055 15.632 3.006 1.00 95.00 93 GLY A O 1
ATOM 730 N N . TYR A 1 94 ? 5.642 17.207 3.147 1.00 95.56 94 TYR A N 1
ATOM 731 C CA . TYR A 1 94 ? 6.425 16.553 4.200 1.00 95.56 94 TYR A CA 1
ATOM 732 C C . TYR A 1 94 ? 5.755 16.699 5.576 1.00 95.56 94 TYR A C 1
ATOM 734 O O . TYR A 1 94 ? 6.088 17.612 6.344 1.00 95.56 94 TYR A O 1
ATOM 742 N N . ARG A 1 95 ? 4.795 15.819 5.878 1.00 91.50 95 ARG A N 1
ATOM 743 C CA . ARG A 1 95 ? 3.904 15.924 7.050 1.00 91.50 95 ARG A CA 1
ATOM 744 C C . ARG A 1 95 ? 4.129 14.867 8.129 1.00 91.50 95 ARG A C 1
ATOM 746 O O . ARG A 1 95 ? 3.628 15.037 9.235 1.00 91.50 95 ARG A O 1
ATOM 753 N N . HIS A 1 96 ? 4.890 13.814 7.842 1.00 94.19 96 HIS A N 1
ATOM 754 C CA . HIS A 1 96 ? 5.100 12.718 8.786 1.00 94.19 96 HIS A CA 1
ATOM 755 C C . HIS A 1 96 ? 6.583 12.481 9.060 1.00 94.19 96 HIS A C 1
ATOM 757 O O . HIS A 1 96 ? 7.452 12.792 8.244 1.00 94.19 96 HIS A O 1
ATOM 763 N N . THR A 1 97 ? 6.854 11.878 10.213 1.00 94.19 97 THR A N 1
ATOM 764 C CA . THR A 1 97 ? 8.148 11.276 10.529 1.00 94.19 97 THR A CA 1
ATOM 765 C C . THR A 1 97 ? 7.970 9.765 10.517 1.00 94.19 97 THR A C 1
ATOM 767 O O . THR A 1 97 ? 7.179 9.224 11.292 1.00 94.19 97 THR A O 1
ATOM 770 N N . ALA A 1 98 ? 8.683 9.080 9.626 1.00 93.25 98 ALA A N 1
ATOM 771 C CA . ALA A 1 98 ? 8.668 7.625 9.522 1.00 93.25 98 ALA A CA 1
ATOM 772 C C . ALA A 1 98 ? 9.967 7.025 10.067 1.00 93.25 98 ALA A C 1
ATOM 774 O O . ALA A 1 98 ? 11.014 7.674 10.067 1.00 93.25 98 ALA A O 1
ATOM 775 N N . SER A 1 99 ? 9.875 5.793 10.561 1.00 91.56 99 SER A N 1
ATOM 776 C CA . SER A 1 99 ? 10.965 5.067 11.207 1.00 91.56 99 SER A CA 1
ATOM 777 C C . SER A 1 99 ? 10.680 3.569 11.126 1.00 91.56 99 SER A C 1
ATOM 779 O O . SER A 1 99 ? 9.560 3.163 11.433 1.00 91.56 99 SER A O 1
ATOM 781 N N . LEU A 1 100 ? 11.668 2.778 10.698 1.00 85.75 100 LEU A N 1
ATOM 782 C CA . LEU A 1 100 ? 11.632 1.308 10.778 1.00 85.75 100 LEU A CA 1
ATOM 783 C C . LEU A 1 100 ? 12.293 0.796 12.067 1.00 85.75 100 LEU A C 1
ATOM 785 O O . LEU A 1 100 ? 11.964 -0.278 12.552 1.00 85.75 100 LEU A O 1
ATOM 789 N N . TRP A 1 101 ? 13.193 1.588 12.645 1.00 80.69 101 TRP A N 1
ATOM 790 C CA . TRP A 1 101 ? 13.925 1.293 13.875 1.00 80.69 101 TRP A CA 1
ATOM 791 C C . TRP A 1 101 ? 14.267 2.598 14.595 1.00 80.69 101 TRP A C 1
ATOM 793 O O . TRP A 1 101 ? 14.453 3.639 13.957 1.00 80.69 101 TRP A O 1
ATOM 803 N N . ARG A 1 102 ? 14.315 2.541 15.932 1.00 70.31 102 ARG A N 1
ATOM 804 C CA . ARG A 1 102 ? 14.196 3.694 16.846 1.00 70.31 102 ARG A CA 1
ATOM 805 C C . ARG A 1 102 ? 15.139 4.855 16.517 1.00 70.31 102 ARG A C 1
ATOM 807 O O . ARG A 1 102 ? 14.739 6.015 16.690 1.00 70.31 102 ARG A O 1
ATOM 814 N N . GLU A 1 103 ? 16.341 4.547 16.039 1.00 81.44 103 GLU A N 1
ATOM 815 C CA . GLU A 1 103 ? 17.425 5.488 15.764 1.00 81.44 103 GLU A CA 1
ATOM 816 C C . GLU A 1 103 ? 17.365 6.113 14.362 1.00 81.44 103 GLU A C 1
ATOM 818 O O . GLU A 1 103 ? 17.859 7.224 14.180 1.00 81.44 103 GLU A O 1
ATOM 823 N N . ILE A 1 104 ? 16.740 5.465 13.368 1.00 88.12 104 ILE A N 1
ATOM 824 C CA . ILE A 1 104 ? 16.691 5.994 11.994 1.00 88.12 104 ILE A CA 1
ATOM 825 C C . ILE A 1 104 ? 15.288 6.475 11.683 1.00 88.12 104 ILE A C 1
ATOM 827 O O . ILE A 1 104 ? 14.309 5.723 11.622 1.00 88.12 104 ILE A O 1
ATOM 831 N N . ARG A 1 105 ? 15.217 7.785 11.469 1.00 92.94 105 ARG A N 1
ATOM 832 C CA . ARG A 1 105 ? 13.990 8.504 11.170 1.00 92.94 105 ARG A CA 1
ATOM 833 C C . ARG A 1 105 ? 14.207 9.402 9.968 1.00 92.94 105 ARG A C 1
ATOM 835 O O . ARG A 1 105 ? 15.285 9.966 9.783 1.00 92.94 105 ARG A O 1
ATOM 842 N N . ALA A 1 106 ? 13.159 9.563 9.179 1.00 94.44 106 ALA A N 1
ATOM 843 C CA . ALA A 1 106 ? 13.114 10.516 8.084 1.00 94.44 106 ALA A CA 1
ATOM 844 C C . ALA A 1 106 ? 11.839 11.342 8.187 1.00 94.44 106 ALA A C 1
ATOM 846 O O . ALA A 1 106 ? 10.765 10.799 8.464 1.00 94.44 106 ALA A O 1
ATOM 847 N N . ARG A 1 107 ? 11.951 12.642 7.906 1.00 96.38 107 ARG A N 1
ATOM 848 C CA . ARG A 1 107 ? 10.785 13.423 7.508 1.00 96.38 107 ARG A CA 1
ATOM 849 C C . ARG A 1 107 ? 10.404 12.977 6.100 1.00 96.38 107 ARG A C 1
ATOM 851 O O . ARG A 1 107 ? 11.260 12.959 5.220 1.00 96.38 107 ARG A O 1
ATOM 858 N N . VAL A 1 108 ? 9.147 12.608 5.910 1.00 96.38 108 VAL A N 1
ATOM 859 C CA . VAL A 1 108 ? 8.658 11.984 4.677 1.00 96.38 108 VAL A CA 1
ATOM 860 C C . VAL A 1 108 ? 7.405 12.677 4.161 1.00 96.38 108 VAL A C 1
ATOM 862 O O . VAL A 1 108 ? 6.648 13.282 4.934 1.00 96.38 108 VAL A O 1
ATOM 865 N N . ARG A 1 109 ? 7.190 12.572 2.847 1.00 97.06 109 ARG A N 1
ATOM 866 C CA . ARG A 1 109 ? 5.896 12.870 2.232 1.00 97.06 109 ARG A CA 1
ATOM 867 C C . ARG A 1 109 ? 4.851 11.843 2.660 1.00 97.06 109 ARG A C 1
ATOM 869 O O . ARG A 1 109 ? 5.181 10.728 3.068 1.00 97.06 109 ARG A O 1
ATOM 876 N N . GLY A 1 110 ? 3.589 12.228 2.569 1.00 97.31 110 GLY A N 1
ATOM 877 C CA . GLY A 1 110 ? 2.476 11.343 2.863 1.00 97.31 110 GLY A CA 1
ATOM 878 C C . GLY A 1 110 ? 1.216 12.107 3.227 1.00 97.31 110 GLY A C 1
ATOM 879 O O . GLY A 1 110 ? 1.150 13.334 3.107 1.00 97.31 110 GLY A O 1
ATOM 880 N N . PHE A 1 111 ? 0.216 11.362 3.670 1.00 97.50 111 PHE A N 1
ATOM 881 C CA . PHE A 1 111 ? -1.076 11.894 4.067 1.00 97.50 111 PHE A CA 1
ATOM 882 C C . PHE A 1 111 ? -1.767 10.954 5.053 1.00 97.50 111 PHE A C 1
ATOM 884 O O . PHE A 1 111 ? -1.373 9.798 5.220 1.00 97.50 111 PHE A O 1
ATOM 891 N N . SER A 1 112 ? -2.841 11.451 5.660 1.00 97.31 112 SER A N 1
ATOM 892 C CA . SER A 1 112 ? -3.761 10.629 6.434 1.00 97.31 112 SER A CA 1
ATOM 893 C C . SER A 1 112 ? -5.160 10.696 5.837 1.00 97.31 112 SER A C 1
ATOM 895 O O . SER A 1 112 ? -5.563 11.736 5.316 1.00 97.31 112 SER A O 1
ATOM 897 N N . CYS A 1 113 ? -5.907 9.604 5.937 1.00 96.44 113 CYS A N 1
ATOM 898 C CA . CYS A 1 113 ? -7.318 9.530 5.568 1.00 96.44 113 CYS A CA 1
ATOM 899 C C . CYS A 1 113 ? -8.080 8.651 6.565 1.00 96.44 113 CYS A C 1
ATOM 901 O O . CYS A 1 113 ? -7.476 7.927 7.354 1.00 96.44 113 CYS A O 1
ATOM 903 N N . GLU A 1 114 ? -9.407 8.717 6.552 1.00 96.69 114 GLU A N 1
ATOM 904 C CA . GLU A 1 114 ? -10.249 7.803 7.325 1.00 96.69 114 GLU A CA 1
ATOM 905 C C . GLU A 1 114 ? -10.773 6.691 6.425 1.00 96.69 114 GLU A C 1
ATOM 907 O O . GLU A 1 114 ? -11.196 6.945 5.298 1.00 96.69 114 GLU A O 1
ATOM 912 N N . LEU A 1 115 ? -10.746 5.455 6.921 1.00 97.31 115 LEU A N 1
ATOM 913 C CA . LEU A 1 115 ? -11.278 4.300 6.208 1.00 97.31 115 LEU A CA 1
ATOM 914 C C . LEU A 1 115 ? -11.644 3.202 7.208 1.00 97.31 115 LEU A C 1
ATOM 916 O O . LEU A 1 115 ? -10.814 2.819 8.029 1.00 97.31 115 LEU A O 1
ATOM 920 N N . GLY A 1 116 ? -12.864 2.666 7.137 1.00 95.94 116 GLY A N 1
ATOM 921 C CA . GLY A 1 116 ? -13.374 1.789 8.200 1.00 95.94 116 GLY A CA 1
ATOM 922 C C . GLY A 1 116 ? -13.484 2.556 9.520 1.00 95.94 116 GLY A C 1
ATOM 923 O O . GLY A 1 116 ? -13.903 3.714 9.511 1.00 95.94 116 GLY A O 1
ATOM 924 N N . ASP A 1 117 ? -13.067 1.949 10.628 1.00 95.25 117 ASP A N 1
ATOM 925 C CA . ASP A 1 117 ? -13.133 2.553 11.970 1.00 95.25 117 ASP A CA 1
ATOM 926 C C . ASP A 1 117 ? -11.860 3.311 12.368 1.00 95.25 117 ASP A C 1
ATOM 928 O O . ASP A 1 117 ? -11.793 3.899 13.445 1.00 95.25 117 ASP A O 1
ATOM 932 N N . TYR A 1 118 ? -10.876 3.387 11.471 1.00 96.50 118 TYR A N 1
ATOM 933 C CA . TYR A 1 118 ? -9.554 3.920 11.776 1.00 96.50 118 TYR A CA 1
ATOM 934 C C . TYR A 1 118 ? -9.175 5.101 10.887 1.00 96.50 118 TYR A C 1
ATOM 936 O O . TYR A 1 118 ? -9.649 5.258 9.756 1.00 96.50 118 TYR A O 1
ATOM 944 N N . ARG A 1 119 ? -8.256 5.918 11.401 1.00 97.12 119 ARG A N 1
ATOM 945 C CA . ARG A 1 119 ? -7.466 6.838 10.592 1.00 97.12 119 ARG A CA 1
ATOM 946 C C . ARG A 1 119 ? -6.211 6.120 10.126 1.00 97.12 119 ARG A C 1
ATOM 948 O O . ARG A 1 119 ? -5.448 5.587 10.923 1.00 97.12 119 ARG A O 1
ATOM 955 N N . LEU A 1 120 ? -5.976 6.135 8.829 1.00 97.94 120 LEU A N 1
ATOM 956 C CA . LEU A 1 120 ? -4.802 5.560 8.203 1.00 97.94 120 LEU A CA 1
ATOM 957 C C . LEU A 1 120 ? -3.801 6.691 7.993 1.00 97.94 120 LEU A C 1
ATOM 959 O O . LEU A 1 120 ? -4.150 7.714 7.411 1.00 97.94 120 LEU A O 1
ATOM 963 N N . GLN A 1 121 ? -2.568 6.515 8.457 1.00 97.88 121 GLN A N 1
ATOM 964 C CA . GLN A 1 121 ? -1.447 7.384 8.110 1.00 97.88 121 GLN A CA 1
ATOM 965 C C . GLN A 1 121 ? -0.556 6.649 7.108 1.00 97.88 121 GLN A C 1
ATOM 967 O O . GLN A 1 121 ? 0.018 5.604 7.425 1.00 97.88 121 GLN A O 1
ATOM 972 N N . ILE A 1 122 ? -0.428 7.218 5.914 1.00 98.38 122 ILE A N 1
ATOM 973 C CA . ILE A 1 122 ? 0.360 6.691 4.808 1.00 98.38 122 ILE A CA 1
ATOM 974 C C . ILE A 1 122 ? 1.605 7.563 4.656 1.00 98.38 122 ILE A C 1
ATOM 976 O O . ILE A 1 122 ? 1.524 8.743 4.320 1.00 98.38 122 ILE A O 1
ATOM 980 N N . SER A 1 123 ? 2.768 6.965 4.889 1.00 97.88 123 SER A N 1
ATOM 981 C CA . SER A 1 123 ? 4.074 7.615 4.795 1.00 97.88 123 SER A CA 1
ATOM 982 C C . SER A 1 123 ? 4.852 7.062 3.605 1.00 97.88 123 SER A C 1
ATOM 984 O O . SER A 1 123 ? 5.117 5.865 3.564 1.00 97.88 123 SER A O 1
ATOM 986 N N . PHE A 1 124 ? 5.270 7.898 2.658 1.00 96.44 124 PHE A N 1
ATOM 987 C CA . PHE A 1 124 ? 6.071 7.461 1.510 1.00 96.44 124 PHE A CA 1
ATOM 988 C C . PHE A 1 124 ? 7.526 7.259 1.928 1.00 96.44 124 PHE A C 1
ATOM 990 O O . PHE A 1 124 ? 8.126 8.116 2.570 1.00 96.44 124 PHE A O 1
ATOM 997 N N . THR A 1 125 ? 8.108 6.101 1.623 1.00 93.19 125 THR A N 1
ATOM 998 C CA . THR A 1 125 ? 9.319 5.652 2.330 1.00 93.19 125 THR A CA 1
ATOM 999 C C . THR A 1 125 ? 10.618 5.955 1.607 1.00 93.19 125 THR A C 1
ATOM 1001 O O . THR A 1 125 ? 11.646 5.431 2.020 1.00 93.19 125 THR A O 1
ATOM 1004 N N . ARG A 1 126 ? 10.618 6.783 0.557 1.00 92.38 126 ARG A N 1
ATOM 1005 C CA . ARG A 1 126 ? 11.836 7.067 -0.214 1.00 92.38 126 ARG A CA 1
ATOM 1006 C C . ARG A 1 126 ? 12.952 7.627 0.666 1.00 92.38 126 ARG A C 1
ATOM 1008 O O . ARG A 1 126 ? 14.022 7.032 0.746 1.00 92.38 126 ARG A O 1
ATOM 1015 N N . GLU A 1 127 ? 12.691 8.728 1.366 1.00 92.81 127 GLU A N 1
ATOM 1016 C CA . GLU A 1 127 ? 13.691 9.382 2.216 1.00 92.81 127 GLU A CA 1
ATOM 1017 C C . GLU A 1 127 ? 14.095 8.494 3.402 1.00 92.81 127 GLU A C 1
ATOM 1019 O O . GLU A 1 127 ? 15.234 8.541 3.867 1.00 92.81 127 GLU A O 1
ATOM 1024 N N . LEU A 1 128 ? 13.171 7.659 3.892 1.00 92.88 128 LEU A N 1
ATOM 1025 C CA . LEU A 1 128 ? 13.466 6.681 4.936 1.00 92.88 128 LEU A CA 1
ATOM 1026 C C . LEU A 1 128 ? 14.408 5.592 4.424 1.00 92.88 128 LEU A C 1
ATOM 1028 O O . LEU A 1 128 ? 15.425 5.329 5.056 1.00 92.88 128 LEU A O 1
ATOM 1032 N N . ALA A 1 129 ? 14.101 4.991 3.277 1.00 90.94 129 ALA A N 1
ATOM 1033 C CA . ALA A 1 129 ? 14.884 3.913 2.693 1.00 90.94 129 ALA A CA 1
ATOM 1034 C C . ALA A 1 129 ? 16.291 4.375 2.284 1.00 90.94 129 ALA A C 1
ATOM 1036 O O . ALA A 1 129 ? 17.255 3.641 2.484 1.00 90.94 129 ALA A O 1
ATOM 1037 N N . GLU A 1 130 ? 16.436 5.610 1.792 1.00 90.94 130 GLU A N 1
ATOM 1038 C CA . GLU A 1 130 ? 17.741 6.227 1.519 1.00 90.94 130 GLU A CA 1
ATOM 1039 C C . GLU A 1 130 ? 18.592 6.346 2.800 1.00 90.94 130 GLU A C 1
ATOM 1041 O O . GLU A 1 130 ? 19.765 5.968 2.798 1.00 90.94 130 GLU A O 1
ATOM 1046 N N . ARG A 1 131 ? 18.003 6.785 3.923 1.00 92.06 131 ARG A N 1
ATOM 1047 C CA . ARG A 1 131 ? 18.702 6.844 5.224 1.00 92.06 131 ARG A CA 1
ATOM 1048 C C . ARG A 1 131 ? 19.048 5.470 5.772 1.00 92.06 131 ARG A C 1
ATOM 1050 O O . ARG A 1 131 ? 20.134 5.273 6.306 1.00 92.06 131 ARG A O 1
ATOM 1057 N N . VAL A 1 132 ? 18.124 4.529 5.642 1.00 90.62 132 VAL A N 1
ATOM 1058 C CA . VAL A 1 132 ? 18.338 3.139 6.028 1.00 90.62 132 VAL A CA 1
ATOM 1059 C C . VAL A 1 132 ? 19.502 2.539 5.245 1.00 90.62 132 VAL A C 1
ATOM 1061 O O . VAL A 1 132 ? 20.388 1.957 5.857 1.00 90.62 132 VAL A O 1
ATOM 1064 N N . ARG A 1 133 ? 19.558 2.740 3.925 1.00 90.06 133 ARG A N 1
ATOM 1065 C CA . ARG A 1 133 ? 20.660 2.258 3.083 1.00 90.06 133 ARG A CA 1
ATOM 1066 C C . ARG A 1 133 ? 22.010 2.877 3.427 1.00 90.06 133 ARG A C 1
ATOM 1068 O O . ARG A 1 133 ? 23.025 2.205 3.290 1.00 90.06 133 ARG A O 1
ATOM 1075 N N . ALA A 1 134 ? 22.034 4.135 3.865 1.00 90.31 134 ALA A N 1
ATOM 1076 C CA . ALA A 1 134 ? 23.267 4.770 4.328 1.00 90.31 134 ALA A CA 1
ATOM 1077 C C . ALA A 1 134 ? 23.843 4.079 5.580 1.00 90.31 134 ALA A C 1
ATOM 1079 O O . ALA A 1 134 ? 25.055 4.062 5.763 1.00 90.31 134 ALA A O 1
ATOM 1080 N N . PHE A 1 135 ? 22.983 3.493 6.418 1.00 88.88 135 PHE A N 1
ATOM 1081 C CA . PHE A 1 135 ? 23.381 2.718 7.594 1.00 88.88 135 PHE A CA 1
ATOM 1082 C C . PH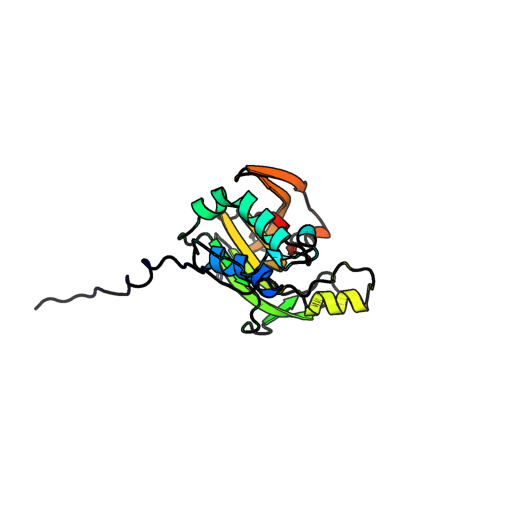E A 1 135 ? 23.619 1.233 7.279 1.00 88.88 135 PHE A C 1
ATOM 1084 O O . PHE A 1 135 ? 24.594 0.648 7.741 1.00 88.88 135 PHE A O 1
ATOM 1091 N N . TRP A 1 136 ? 22.748 0.626 6.471 1.00 89.00 136 TRP A N 1
ATOM 1092 C CA . TRP A 1 136 ? 22.824 -0.764 6.036 1.00 89.00 136 TRP A CA 1
ATOM 1093 C C . TRP A 1 136 ? 22.793 -0.844 4.501 1.00 89.00 136 TRP A C 1
ATOM 1095 O O . TRP A 1 136 ? 21.713 -0.911 3.906 1.00 89.00 136 TRP A O 1
ATOM 1105 N N . PRO A 1 137 ? 23.965 -0.883 3.837 1.00 87.12 137 PRO A N 1
ATOM 1106 C CA . PRO A 1 137 ? 24.052 -0.870 2.374 1.00 87.12 137 PRO A CA 1
ATOM 1107 C C . PRO A 1 137 ? 23.315 -2.015 1.664 1.00 87.12 137 PRO A C 1
ATOM 1109 O O . PRO A 1 137 ? 22.927 -1.860 0.511 1.00 87.12 137 PRO A O 1
ATOM 1112 N N . GLY A 1 138 ? 23.097 -3.145 2.348 1.00 86.06 138 GLY A N 1
ATOM 1113 C CA . GLY A 1 138 ? 22.364 -4.303 1.827 1.00 86.06 138 GLY A CA 1
ATOM 1114 C C . GLY A 1 138 ? 20.839 -4.212 1.946 1.00 86.06 138 GLY A C 1
ATOM 1115 O O . GLY A 1 138 ? 20.155 -5.178 1.611 1.00 86.06 138 GLY A O 1
ATOM 1116 N N . PHE A 1 139 ? 20.289 -3.100 2.442 1.00 85.88 139 PHE A N 1
ATOM 1117 C CA . PHE A 1 139 ? 18.842 -2.939 2.545 1.00 85.88 139 PHE A CA 1
ATOM 1118 C C . PHE A 1 139 ? 18.190 -2.921 1.149 1.00 85.88 139 PHE A C 1
ATOM 1120 O O . PHE A 1 139 ? 18.589 -2.109 0.307 1.00 85.88 139 PHE A O 1
ATOM 1127 N N . PRO A 1 140 ? 17.178 -3.773 0.893 1.00 78.69 140 PRO A N 1
ATOM 1128 C CA . PRO A 1 140 ? 16.569 -3.917 -0.425 1.00 78.69 140 PRO A CA 1
ATOM 1129 C C . PRO A 1 140 ? 15.721 -2.685 -0.770 1.00 78.69 140 PRO A C 1
ATOM 1131 O O . PRO A 1 140 ? 14.549 -2.594 -0.409 1.00 78.69 140 PRO A O 1
ATOM 1134 N N . TYR A 1 141 ? 16.338 -1.716 -1.445 1.00 79.69 141 TYR A N 1
ATOM 1135 C CA . TYR A 1 141 ? 15.671 -0.536 -1.988 1.00 79.69 141 TYR A CA 1
ATOM 1136 C C . TYR A 1 141 ? 16.412 -0.013 -3.223 1.00 79.69 141 TYR A C 1
ATOM 1138 O O . TYR A 1 141 ? 17.380 0.757 -3.138 1.00 79.69 141 TYR A O 1
ATOM 1146 N N . GLU A 1 142 ? 15.925 -0.436 -4.381 1.00 72.50 142 GLU A N 1
ATOM 1147 C CA . GLU A 1 142 ? 16.428 -0.093 -5.711 1.00 72.50 142 GLU A CA 1
ATOM 1148 C C . GLU A 1 142 ? 15.417 0.752 -6.504 1.00 72.50 142 GLU A C 1
ATOM 1150 O O . GLU A 1 142 ? 15.767 1.397 -7.501 1.00 72.50 142 GLU A O 1
ATOM 1155 N N . SER A 1 143 ? 14.147 0.745 -6.084 1.00 65.38 143 SER A N 1
ATOM 1156 C CA . SER A 1 143 ? 13.048 1.221 -6.912 1.00 65.38 143 SER A CA 1
ATOM 1157 C C . SER A 1 143 ? 13.044 2.729 -7.129 1.00 65.38 143 SER A C 1
ATOM 1159 O O . SER A 1 143 ? 13.132 3.550 -6.217 1.00 65.38 143 SER A O 1
ATOM 1161 N N . LYS A 1 144 ? 12.842 3.077 -8.401 1.00 74.31 144 LYS A N 1
ATOM 1162 C CA . LYS A 1 144 ? 12.466 4.417 -8.867 1.00 74.31 144 LYS A CA 1
ATOM 1163 C C . LYS A 1 144 ? 10.944 4.530 -9.083 1.00 74.31 144 LYS A C 1
ATOM 1165 O O . LYS A 1 144 ? 10.506 5.466 -9.747 1.00 74.31 144 LYS A O 1
ATOM 1170 N N . VAL A 1 145 ? 10.154 3.552 -8.626 1.00 88.50 145 VAL A N 1
ATOM 1171 C CA . VAL A 1 145 ? 8.685 3.602 -8.673 1.00 88.50 145 VAL A CA 1
ATOM 1172 C C . VAL A 1 145 ? 8.210 4.473 -7.510 1.00 88.50 145 VAL A C 1
ATOM 1174 O O . VAL A 1 145 ? 8.618 4.222 -6.371 1.00 88.50 145 VAL A O 1
ATOM 1177 N N . PRO A 1 146 ? 7.388 5.504 -7.767 1.00 93.38 146 PRO A N 1
ATOM 1178 C CA . PRO A 1 146 ? 6.797 6.294 -6.697 1.00 93.38 146 PRO A CA 1
ATOM 1179 C C . PRO A 1 146 ? 5.991 5.429 -5.724 1.00 93.38 146 PRO A C 1
ATOM 1181 O O . PRO A 1 146 ? 5.458 4.388 -6.104 1.00 93.38 146 PRO A O 1
ATOM 1184 N N . ALA A 1 147 ? 5.887 5.868 -4.472 1.00 96.25 147 ALA A N 1
ATOM 1185 C CA . ALA A 1 147 ? 5.034 5.196 -3.501 1.00 96.25 147 ALA A CA 1
ATOM 1186 C C . ALA A 1 147 ? 3.593 5.161 -3.998 1.00 96.25 147 ALA A C 1
ATOM 1188 O O . ALA A 1 147 ? 3.092 6.174 -4.466 1.00 96.25 147 ALA A O 1
ATOM 1189 N N . ALA A 1 148 ? 2.924 4.020 -3.911 1.00 97.88 148 ALA A N 1
ATOM 1190 C CA . ALA A 1 148 ? 1.544 3.897 -4.355 1.00 97.88 148 ALA A CA 1
ATOM 1191 C C . ALA A 1 148 ? 0.847 2.736 -3.672 1.00 97.88 148 ALA A C 1
ATOM 1193 O O . ALA A 1 148 ? 1.494 1.777 -3.248 1.00 97.88 148 ALA A O 1
ATOM 1194 N N . GLY A 1 149 ? -0.475 2.805 -3.605 1.00 98.19 149 GLY A N 1
ATOM 1195 C CA . GLY A 1 149 ? -1.258 1.717 -3.063 1.00 98.19 149 GLY A CA 1
ATOM 1196 C C . GLY A 1 149 ? -2.755 1.873 -3.243 1.00 98.19 149 GLY A C 1
ATOM 1197 O O . GLY A 1 149 ? -3.269 2.928 -3.606 1.00 98.19 149 GLY A O 1
ATOM 1198 N N . LEU A 1 150 ? -3.429 0.761 -2.985 1.00 98.50 150 LEU A N 1
ATOM 1199 C CA . LEU A 1 150 ? -4.868 0.590 -2.952 1.00 98.50 150 LEU A CA 1
ATOM 1200 C C . LEU A 1 150 ? -5.199 -0.104 -1.629 1.00 98.50 150 LEU A C 1
ATOM 1202 O O . LEU A 1 150 ? -4.651 -1.165 -1.316 1.00 98.50 150 LEU A O 1
ATOM 1206 N N . ILE A 1 151 ? -6.074 0.508 -0.837 1.00 98.75 151 ILE A N 1
ATOM 1207 C CA . ILE A 1 151 ? -6.489 0.002 0.472 1.00 98.75 151 ILE A CA 1
ATOM 1208 C C . ILE A 1 151 ? -8.000 -0.188 0.464 1.00 98.75 151 ILE A C 1
ATOM 1210 O O . ILE A 1 151 ? -8.732 0.752 0.173 1.00 98.75 151 ILE A O 1
ATOM 1214 N N . ILE A 1 152 ? -8.454 -1.390 0.816 1.00 98.75 152 ILE A N 1
ATOM 1215 C CA . ILE A 1 152 ? -9.868 -1.763 0.916 1.00 98.75 152 ILE A CA 1
ATOM 1216 C C . ILE A 1 152 ? -10.181 -2.124 2.367 1.00 98.75 152 ILE A C 1
ATOM 1218 O O . ILE A 1 152 ? -9.564 -3.036 2.913 1.00 98.75 152 ILE A O 1
ATOM 1222 N N . ALA A 1 153 ? -11.169 -1.476 2.979 1.00 98.62 153 ALA A N 1
ATOM 1223 C CA . ALA A 1 153 ? -11.747 -1.913 4.246 1.00 98.62 153 ALA A CA 1
ATOM 1224 C C . ALA A 1 153 ? -12.821 -2.979 3.983 1.00 98.62 153 ALA A C 1
ATOM 1226 O O . ALA A 1 153 ? -13.965 -2.665 3.636 1.00 98.62 153 ALA A O 1
ATOM 1227 N N . VAL A 1 154 ? -12.471 -4.254 4.163 1.00 98.31 154 VAL A N 1
ATOM 1228 C CA . VAL A 1 154 ? -13.395 -5.381 3.940 1.00 98.31 154 VAL A CA 1
ATOM 1229 C C . VAL A 1 154 ? -14.335 -5.619 5.122 1.00 98.31 154 VAL A C 1
ATOM 1231 O O . VAL A 1 154 ? -15.479 -6.008 4.918 1.00 98.31 154 VAL A O 1
ATOM 1234 N N . GLU A 1 155 ? -13.876 -5.293 6.330 1.00 98.19 155 GLU A N 1
ATOM 1235 C CA . GLU A 1 155 ? -14.666 -5.114 7.556 1.00 98.19 155 GLU A CA 1
ATOM 1236 C C . GLU A 1 155 ? -14.229 -3.780 8.183 1.00 98.19 155 GLU A C 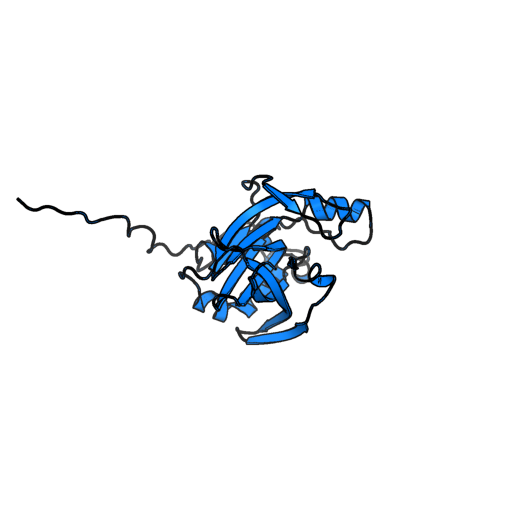1
ATOM 1238 O O . GLU A 1 155 ? -13.336 -3.108 7.661 1.00 98.19 155 GLU A O 1
ATOM 1243 N N . ASN A 1 156 ? -14.874 -3.317 9.248 1.00 96.25 156 ASN A N 1
ATOM 1244 C CA . ASN A 1 156 ? -14.531 -2.020 9.844 1.00 96.25 156 ASN A CA 1
ATOM 1245 C C . ASN A 1 156 ? -13.097 -1.942 10.393 1.00 96.25 156 ASN A C 1
ATOM 1247 O O . ASN A 1 156 ? -12.502 -0.870 10.408 1.00 96.25 156 ASN A O 1
ATOM 1251 N N . ASP A 1 157 ? -12.539 -3.084 10.771 1.00 97.50 157 ASP A N 1
ATOM 1252 C CA . ASP A 1 157 ? -11.231 -3.266 11.394 1.00 97.50 157 ASP A CA 1
ATOM 1253 C C . ASP A 1 157 ? -10.331 -4.237 10.606 1.00 97.50 157 ASP A C 1
ATOM 1255 O O . ASP A 1 157 ? -9.263 -4.635 11.074 1.00 97.50 157 ASP A O 1
ATOM 1259 N N . LYS A 1 158 ? -10.747 -4.632 9.395 1.00 98.69 158 LYS A N 1
ATOM 1260 C CA . LYS A 1 158 ? -10.011 -5.558 8.527 1.00 98.69 158 LYS A CA 1
ATOM 1261 C C . LYS A 1 158 ? -9.822 -4.970 7.143 1.00 98.69 158 LYS A C 1
ATOM 1263 O O . LYS A 1 158 ? -10.783 -4.587 6.472 1.00 98.69 158 LYS A O 1
ATOM 1268 N N . TYR A 1 159 ? -8.578 -4.984 6.692 1.00 98.81 159 TYR A N 1
ATOM 1269 C CA . TYR A 1 159 ? -8.137 -4.295 5.494 1.00 98.81 159 TYR A CA 1
ATOM 1270 C C . TYR A 1 159 ? -7.393 -5.237 4.555 1.00 98.81 159 TYR A C 1
ATOM 1272 O O . TYR A 1 159 ? -6.600 -6.069 4.994 1.00 98.81 159 TYR A O 1
ATOM 1280 N N . ILE A 1 160 ? -7.607 -5.067 3.255 1.00 98.75 160 ILE A N 1
ATOM 1281 C CA . ILE A 1 160 ? -6.709 -5.565 2.214 1.00 98.75 160 ILE A CA 1
ATOM 1282 C C . ILE A 1 160 ? -5.904 -4.368 1.724 1.00 98.75 160 ILE A C 1
ATOM 1284 O O . ILE A 1 160 ? -6.476 -3.364 1.309 1.00 98.75 160 ILE A O 1
ATOM 1288 N N . VAL A 1 161 ? -4.580 -4.466 1.779 1.00 98.81 161 VAL A N 1
ATOM 1289 C CA . VAL A 1 161 ? -3.668 -3.385 1.393 1.00 98.81 161 VAL A CA 1
ATOM 1290 C C . VAL A 1 161 ? -2.719 -3.899 0.330 1.00 98.81 161 VAL A C 1
ATOM 1292 O O . VAL A 1 161 ? -1.974 -4.844 0.586 1.00 98.81 161 VAL A O 1
ATOM 1295 N N . ALA A 1 162 ? -2.725 -3.264 -0.836 1.00 98.62 162 ALA A N 1
ATOM 1296 C CA . ALA A 1 162 ? -1.833 -3.561 -1.945 1.00 98.62 162 ALA A CA 1
ATOM 1297 C C . ALA A 1 162 ? -1.027 -2.324 -2.348 1.00 98.62 162 ALA A C 1
ATOM 1299 O O . ALA A 1 162 ? -1.556 -1.219 -2.331 1.00 98.62 162 ALA A O 1
ATOM 1300 N N . GLY A 1 163 ? 0.235 -2.499 -2.733 1.00 97.69 163 GLY A N 1
ATOM 1301 C CA . GLY A 1 163 ? 1.057 -1.412 -3.266 1.00 97.69 163 GLY A CA 1
ATOM 1302 C C . GLY A 1 163 ? 2.543 -1.551 -2.952 1.00 97.69 163 GLY A C 1
ATOM 1303 O O . GLY A 1 163 ? 3.020 -2.655 -2.686 1.00 97.69 163 GLY A O 1
ATOM 1304 N N . THR A 1 164 ? 3.267 -0.433 -3.023 1.00 96.19 164 THR A N 1
ATOM 1305 C CA . THR A 1 164 ? 4.734 -0.358 -2.964 1.00 96.19 164 THR A CA 1
ATOM 1306 C C . THR A 1 164 ? 5.227 0.952 -2.340 1.00 96.19 164 THR A C 1
ATOM 1308 O O . THR A 1 164 ? 4.629 2.012 -2.526 1.00 96.19 164 THR A O 1
ATOM 1311 N N . SER A 1 165 ? 6.375 0.893 -1.667 1.00 95.31 165 SER A N 1
ATOM 1312 C CA . SER A 1 165 ? 7.183 2.026 -1.191 1.00 95.31 165 SER A CA 1
ATOM 1313 C C . SER A 1 165 ? 6.487 2.960 -0.190 1.00 95.31 165 SER A C 1
ATOM 1315 O O . SER A 1 165 ? 6.706 4.176 -0.202 1.00 95.31 165 SER A O 1
ATOM 1317 N N . PHE A 1 166 ? 5.662 2.413 0.702 1.00 96.88 166 PHE A N 1
ATOM 1318 C CA . PHE A 1 166 ? 5.033 3.175 1.781 1.00 96.88 166 PHE A CA 1
ATOM 1319 C C . PHE A 1 166 ? 5.024 2.413 3.108 1.00 96.88 166 PHE A C 1
ATOM 1321 O O . PHE A 1 166 ? 5.161 1.194 3.176 1.00 96.88 166 PHE A O 1
ATOM 1328 N N . LEU A 1 167 ? 4.842 3.157 4.191 1.00 96.88 167 LEU A N 1
ATOM 1329 C CA . LEU A 1 167 ? 4.627 2.650 5.535 1.00 96.88 167 LEU A CA 1
ATOM 1330 C C . LEU A 1 167 ? 3.230 3.070 5.977 1.00 96.88 167 LEU A C 1
ATOM 1332 O O . LEU A 1 167 ? 2.877 4.248 5.899 1.00 96.88 167 LEU A O 1
ATOM 1336 N N . LEU A 1 168 ? 2.447 2.098 6.430 1.00 98.19 168 LEU A N 1
ATOM 1337 C CA . LEU A 1 168 ? 1.077 2.287 6.883 1.00 98.19 168 LEU A CA 1
ATOM 1338 C C . LEU A 1 168 ? 1.011 2.204 8.406 1.00 98.19 168 LEU A C 1
ATOM 1340 O O . LEU A 1 168 ? 1.514 1.246 8.995 1.00 98.19 168 LEU A O 1
ATOM 1344 N N . LYS A 1 169 ? 0.355 3.183 9.027 1.00 97.50 169 LYS A N 1
ATOM 1345 C CA . LYS A 1 169 ? -0.052 3.145 10.436 1.00 97.50 169 LYS A CA 1
ATOM 1346 C C . LYS A 1 169 ? -1.558 3.282 10.555 1.00 97.50 169 LYS A C 1
ATOM 1348 O O . LYS A 1 169 ? -2.172 4.016 9.782 1.00 97.50 169 LYS A O 1
ATOM 1353 N N . PHE A 1 170 ? -2.110 2.631 11.566 1.00 96.81 170 PHE A N 1
ATOM 1354 C CA . PHE A 1 170 ? -3.486 2.826 11.995 1.00 96.81 170 PHE A CA 1
ATOM 1355 C C . PHE A 1 170 ? -3.478 3.669 13.263 1.00 96.81 170 PHE A C 1
ATOM 1357 O O . PHE A 1 170 ? -2.663 3.460 14.157 1.00 96.81 170 PHE A O 1
ATOM 1364 N N . LEU A 1 171 ? -4.352 4.662 13.297 1.00 95.06 171 LEU A N 1
ATOM 1365 C CA . LEU A 1 171 ? -4.513 5.622 14.373 1.00 95.06 171 LEU A CA 1
ATOM 1366 C C . LEU A 1 171 ? -5.993 5.647 14.772 1.00 95.06 171 LEU A C 1
ATOM 1368 O O . LEU A 1 171 ? -6.856 5.358 13.929 1.00 95.06 171 LEU A O 1
ATOM 1372 N N . PRO A 1 172 ? -6.314 6.013 16.023 1.00 93.38 172 PRO A N 1
ATOM 1373 C CA . PRO A 1 172 ? -7.696 6.270 16.398 1.00 93.38 172 PRO A CA 1
ATOM 1374 C C . PRO A 1 172 ? -8.269 7.403 15.535 1.00 93.38 172 PRO A C 1
ATOM 1376 O O . PRO A 1 172 ? -7.547 8.317 15.118 1.00 93.38 172 PRO A O 1
ATOM 1379 N N . LYS A 1 173 ? -9.576 7.349 15.260 1.00 88.44 173 LYS A N 1
ATOM 1380 C CA . LYS A 1 173 ? -10.303 8.526 14.766 1.00 88.44 173 LYS A CA 1
ATOM 1381 C C . LYS A 1 173 ? -10.322 9.600 15.857 1.00 88.44 173 LYS A C 1
ATOM 1383 O O . LYS A 1 173 ? -10.213 9.277 17.042 1.00 88.44 173 LYS A O 1
ATOM 1388 N N . ASP A 1 174 ? -10.440 10.869 15.465 1.00 71.81 174 ASP A N 1
ATOM 1389 C CA . ASP A 1 174 ? -10.536 11.960 16.442 1.00 71.81 174 ASP A CA 1
ATOM 1390 C C . ASP A 1 174 ? -11.668 11.665 17.444 1.00 71.81 174 ASP A C 1
ATOM 1392 O O . ASP A 1 174 ? -12.731 11.184 17.053 1.00 71.81 174 ASP A O 1
ATOM 1396 N N . ASN A 1 175 ? -11.420 11.946 18.730 1.00 61.50 175 ASN A N 1
ATOM 1397 C CA . ASN A 1 175 ? -12.296 11.709 19.894 1.00 61.50 175 ASN A CA 1
ATOM 1398 C C . ASN A 1 175 ? -12.251 10.324 20.569 1.00 61.50 175 ASN A C 1
ATOM 1400 O O . ASN A 1 175 ? -12.991 10.120 21.530 1.00 61.50 175 ASN A O 1
ATOM 1404 N N . PHE A 1 176 ? -11.370 9.402 20.166 1.00 62.69 176 PHE A N 1
ATOM 1405 C CA . PHE A 1 176 ? -11.172 8.146 20.904 1.00 62.69 176 PHE A CA 1
ATOM 1406 C C . PHE A 1 176 ? -9.854 8.147 21.691 1.00 62.69 176 PHE A C 1
ATOM 1408 O O . PHE A 1 176 ? -8.770 8.154 21.112 1.00 62.69 176 PHE A O 1
ATOM 1415 N N . SER A 1 177 ? -9.939 8.081 23.024 1.00 64.94 177 SER A N 1
ATOM 1416 C CA . SER A 1 177 ? -8.816 7.764 23.920 1.00 64.94 177 SER A CA 1
ATOM 1417 C C . SER A 1 177 ? -8.555 6.252 23.926 1.00 64.94 177 SER A C 1
ATOM 1419 O O . SER A 1 177 ? -8.699 5.576 24.947 1.00 64.94 177 SER A O 1
ATOM 1421 N N . SER A 1 178 ? -8.275 5.702 22.746 1.00 78.75 178 SER A N 1
ATOM 1422 C CA . SER A 1 178 ? -7.973 4.286 22.560 1.00 78.75 178 SER A CA 1
ATOM 1423 C C . SER A 1 178 ? -6.598 4.121 21.941 1.00 78.75 178 SER A C 1
ATOM 1425 O O . SER A 1 178 ? -6.266 4.786 20.956 1.00 78.75 178 SER A O 1
ATOM 1427 N N . ASN A 1 179 ? -5.844 3.170 22.472 1.00 87.75 179 ASN A N 1
ATOM 1428 C CA . ASN A 1 179 ? -4.665 2.652 21.805 1.00 87.75 179 ASN A CA 1
ATOM 1429 C C . ASN A 1 179 ? -5.118 1.812 20.605 1.00 87.75 179 ASN A C 1
ATOM 1431 O O . ASN A 1 179 ? -6.112 1.087 20.686 1.00 87.75 179 ASN A O 1
ATOM 1435 N N . VAL A 1 180 ? -4.410 1.949 19.485 1.00 93.44 180 VAL A N 1
ATOM 1436 C CA . VAL A 1 180 ? -4.677 1.214 18.246 1.00 93.44 180 VAL A CA 1
ATOM 1437 C C . VAL A 1 180 ? -3.459 0.381 17.910 1.00 93.44 180 VAL A C 1
ATOM 1439 O O . VAL A 1 180 ? -2.358 0.915 17.781 1.00 93.44 180 VAL A O 1
ATOM 1442 N N . GLU A 1 181 ? -3.680 -0.913 17.726 1.00 93.19 181 GLU A N 1
ATOM 1443 C CA . GLU A 1 181 ? -2.634 -1.878 17.424 1.00 93.19 181 GLU A CA 1
ATOM 1444 C C . GLU A 1 181 ? -3.042 -2.775 16.259 1.00 93.19 181 GLU A C 1
ATOM 1446 O O . GLU A 1 181 ? -4.218 -3.059 16.008 1.00 93.19 181 GLU A O 1
ATOM 1451 N N . ILE A 1 182 ? -2.041 -3.248 15.528 1.00 96.19 182 ILE A N 1
ATOM 1452 C CA . ILE A 1 182 ? -2.226 -4.276 14.515 1.00 96.19 182 ILE A CA 1
ATOM 1453 C C . ILE A 1 182 ? -2.285 -5.632 15.218 1.00 96.19 182 ILE A C 1
ATOM 1455 O O . ILE A 1 182 ? -1.287 -6.098 15.762 1.00 96.19 182 ILE A O 1
ATOM 1459 N N . LEU A 1 183 ? -3.444 -6.287 15.150 1.00 95.12 183 LEU A N 1
ATOM 1460 C CA . LEU A 1 183 ? -3.656 -7.600 15.755 1.00 95.12 183 LEU A CA 1
ATOM 1461 C C . LEU A 1 183 ? -2.916 -8.700 14.984 1.00 95.12 183 LEU A C 1
ATOM 1463 O O . LEU A 1 183 ? -2.325 -9.599 15.578 1.00 95.12 183 LEU A O 1
ATOM 1467 N N . TRP A 1 184 ? -2.966 -8.651 13.651 1.00 96.81 184 TRP A N 1
ATOM 1468 C CA . TRP A 1 184 ? -2.178 -9.531 12.790 1.00 96.81 184 TRP A CA 1
ATOM 1469 C C . TRP A 1 184 ? -2.075 -8.994 11.362 1.00 96.81 184 TRP A C 1
ATOM 1471 O O . TRP A 1 184 ? -2.929 -8.241 10.884 1.00 96.81 184 TRP A O 1
ATOM 1481 N N . VAL A 1 185 ? -1.032 -9.442 10.657 1.00 98.25 185 VAL A N 1
ATOM 1482 C CA . VAL A 1 185 ? -0.820 -9.178 9.229 1.00 98.25 185 VAL A CA 1
ATOM 1483 C C . VAL A 1 185 ? -0.497 -10.480 8.514 1.00 98.25 185 VAL A C 1
ATOM 1485 O O . VAL A 1 185 ? 0.480 -11.137 8.858 1.00 98.25 185 VAL A O 1
ATOM 1488 N N . ASP A 1 186 ? -1.241 -10.815 7.467 1.00 98.25 186 ASP A N 1
ATOM 1489 C CA . ASP A 1 186 ? -0.938 -11.954 6.603 1.00 98.25 186 ASP A CA 1
ATOM 1490 C C . ASP A 1 186 ? -0.316 -11.483 5.280 1.00 98.25 186 ASP A C 1
ATOM 1492 O O . ASP A 1 186 ? -0.862 -10.634 4.569 1.00 98.25 186 ASP A O 1
ATOM 1496 N N . LYS A 1 187 ? 0.849 -12.049 4.934 1.00 97.06 187 LYS A N 1
ATOM 1497 C CA . LYS A 1 187 ? 1.437 -11.984 3.588 1.00 97.06 187 LYS A CA 1
ATOM 1498 C C . LYS A 1 187 ? 0.845 -13.100 2.735 1.00 97.06 187 LYS A C 1
ATOM 1500 O O . LYS A 1 187 ? 0.678 -14.221 3.208 1.00 97.06 187 LYS A O 1
ATOM 1505 N N . GLY A 1 188 ? 0.622 -12.817 1.459 1.00 97.31 188 GLY A N 1
ATOM 1506 C CA . GLY A 1 188 ? 0.102 -13.789 0.505 1.00 97.31 188 GLY A CA 1
ATOM 1507 C C . GLY A 1 188 ? -0.059 -13.170 -0.873 1.00 97.31 188 GLY A C 1
ATOM 1508 O O . GLY A 1 188 ? 0.624 -12.198 -1.212 1.00 97.31 188 GLY A O 1
ATOM 1509 N N . SER A 1 189 ? -0.961 -13.743 -1.657 1.00 98.12 189 SER A N 1
ATOM 1510 C CA . SER A 1 189 ? -1.309 -13.274 -2.997 1.00 98.12 189 SER A CA 1
ATOM 1511 C C . SER A 1 189 ? -2.790 -13.502 -3.266 1.00 98.12 189 SER A C 1
ATOM 1513 O O . SER A 1 189 ? -3.441 -14.250 -2.540 1.00 98.12 189 SER A O 1
ATOM 1515 N N . PHE A 1 190 ? -3.317 -12.871 -4.307 1.00 98.25 190 PHE A N 1
ATOM 1516 C CA . PHE A 1 190 ? -4.638 -13.198 -4.824 1.00 98.25 190 PHE A CA 1
ATOM 1517 C C . PHE A 1 190 ? -4.516 -13.907 -6.171 1.00 98.25 190 PHE A C 1
ATOM 1519 O O . PHE A 1 190 ? -3.649 -13.567 -6.979 1.00 98.25 190 PHE A O 1
ATOM 1526 N N . ARG A 1 191 ? -5.402 -14.875 -6.405 1.00 97.75 191 ARG A N 1
ATOM 1527 C CA . ARG A 1 191 ? -5.660 -15.480 -7.713 1.00 97.75 191 ARG A CA 1
ATOM 1528 C C . ARG A 1 191 ? -7.164 -15.433 -7.939 1.00 97.75 191 ARG A C 1
ATOM 1530 O O . ARG A 1 191 ? -7.899 -16.019 -7.152 1.00 97.75 191 ARG A O 1
ATOM 1537 N N . ASP A 1 192 ? -7.599 -14.694 -8.953 1.00 95.31 192 ASP A N 1
ATOM 1538 C CA . ASP A 1 192 ? -9.014 -14.552 -9.319 1.00 95.31 192 ASP A CA 1
ATOM 1539 C C . ASP A 1 192 ? -9.916 -14.183 -8.126 1.00 95.31 192 ASP A C 1
ATOM 1541 O O . ASP A 1 192 ? -10.973 -14.762 -7.895 1.00 95.31 192 ASP A O 1
ATOM 1545 N N . GLY A 1 193 ? -9.470 -13.222 -7.311 1.00 95.50 193 GLY A N 1
ATOM 1546 C CA . GLY A 1 193 ? -10.190 -12.746 -6.127 1.00 95.50 193 GLY A CA 1
ATOM 1547 C C . GLY A 1 193 ? -10.104 -13.662 -4.905 1.00 95.50 193 GLY A C 1
ATOM 1548 O O . GLY A 1 193 ? -10.526 -13.264 -3.819 1.00 95.50 193 GLY A O 1
ATOM 1549 N N . VAL A 1 194 ? -9.502 -14.846 -5.034 1.00 97.50 194 VAL A N 1
ATOM 1550 C CA . VAL A 1 194 ? -9.300 -15.793 -3.934 1.00 97.50 194 VAL A CA 1
ATOM 1551 C C . VAL A 1 194 ? -7.953 -15.541 -3.263 1.00 97.50 194 VAL A C 1
ATOM 1553 O O . VAL A 1 194 ? -6.910 -15.479 -3.918 1.00 97.50 194 VAL A O 1
ATOM 1556 N N . TRP A 1 195 ? -7.972 -15.398 -1.936 1.00 98.19 195 TRP A N 1
ATOM 1557 C CA . TRP A 1 195 ? -6.759 -15.250 -1.136 1.00 98.19 195 TRP A CA 1
ATOM 1558 C C . TRP A 1 195 ? -5.974 -16.561 -1.085 1.00 98.19 195 TRP A C 1
ATOM 1560 O O . TRP A 1 195 ? -6.487 -17.589 -0.647 1.00 98.19 195 TRP A O 1
ATOM 1570 N N . ILE A 1 196 ? -4.704 -16.497 -1.475 1.00 98.12 196 ILE A N 1
ATOM 1571 C CA . ILE A 1 196 ? -3.729 -17.573 -1.331 1.00 98.12 196 ILE A CA 1
ATOM 1572 C C . ILE A 1 196 ? -2.801 -17.198 -0.167 1.00 98.12 196 ILE A C 1
ATOM 1574 O O . ILE A 1 196 ? -1.954 -16.303 -0.324 1.00 98.12 196 ILE A O 1
ATOM 1578 N N . PRO A 1 197 ? -2.962 -17.831 1.011 1.00 96.12 197 PRO A N 1
ATOM 1579 C CA . PRO A 1 197 ? -2.189 -17.484 2.192 1.00 96.12 197 PRO A CA 1
ATOM 1580 C C . PRO A 1 197 ? -0.713 -17.844 2.010 1.00 96.12 197 PRO A C 1
ATOM 1582 O O . PRO A 1 197 ? -0.371 -18.895 1.473 1.00 96.12 197 PRO A O 1
ATOM 1585 N N . GLY A 1 198 ? 0.164 -16.957 2.477 1.00 96.19 198 GLY A N 1
ATOM 1586 C CA . GLY A 1 198 ? 1.587 -17.227 2.654 1.00 96.19 198 GLY A CA 1
ATOM 1587 C C . GLY A 1 198 ? 1.896 -17.446 4.130 1.00 96.19 198 GLY A C 1
ATOM 1588 O O . GLY A 1 198 ? 1.707 -18.535 4.659 1.00 96.19 198 GLY A O 1
ATOM 1589 N N . ARG A 1 199 ? 2.363 -16.392 4.809 1.00 96.00 199 ARG A N 1
ATOM 1590 C CA . ARG A 1 199 ? 2.700 -16.433 6.240 1.00 96.00 199 ARG A CA 1
ATOM 1591 C C . ARG A 1 199 ? 2.164 -15.223 6.991 1.00 96.00 199 ARG A C 1
ATOM 1593 O O . ARG A 1 199 ? 2.055 -14.139 6.414 1.00 96.00 199 ARG A O 1
ATOM 1600 N N . ARG A 1 200 ? 1.931 -15.401 8.289 1.00 96.88 200 ARG A N 1
ATOM 1601 C CA . ARG A 1 200 ? 1.638 -14.316 9.228 1.00 96.88 200 ARG A CA 1
ATOM 1602 C C . ARG A 1 200 ? 2.919 -13.587 9.636 1.00 96.88 200 ARG A C 1
ATOM 1604 O O . ARG A 1 200 ? 3.972 -14.210 9.768 1.00 96.88 200 ARG A O 1
ATOM 1611 N N . LEU A 1 201 ? 2.823 -12.274 9.805 1.00 93.12 201 LEU A N 1
ATOM 1612 C CA . LEU A 1 201 ? 3.860 -11.413 10.372 1.00 93.12 201 LEU A CA 1
ATOM 1613 C C . LEU A 1 201 ? 3.553 -11.117 11.823 1.00 93.12 201 LEU A C 1
ATOM 1615 O O . LEU A 1 201 ? 2.386 -11.047 12.210 1.00 93.12 201 LEU A O 1
ATOM 1619 N N . ASN A 1 202 ? 4.610 -10.906 12.595 1.00 84.19 202 ASN A N 1
ATOM 1620 C CA . ASN A 1 202 ? 4.507 -10.504 13.985 1.00 84.19 202 ASN A CA 1
ATOM 1621 C C . ASN A 1 202 ? 5.785 -9.770 14.419 1.00 84.19 202 ASN A C 1
ATOM 1623 O O . ASN A 1 202 ? 6.748 -9.707 13.656 1.00 84.19 202 ASN A O 1
ATOM 1627 N N . GLY A 1 203 ? 5.794 -9.220 15.633 1.00 86.94 203 GLY A N 1
ATOM 1628 C CA . GLY A 1 203 ? 6.986 -8.640 16.246 1.00 86.94 203 GLY A CA 1
ATOM 1629 C C . GLY A 1 203 ? 7.588 -7.507 15.416 1.00 86.94 203 GLY A C 1
ATOM 1630 O O . GLY A 1 203 ? 6.878 -6.593 14.986 1.00 86.94 203 GLY A O 1
ATOM 1631 N N . ASP A 1 204 ? 8.894 -7.582 15.182 1.00 84.69 204 ASP A N 1
ATOM 1632 C CA . ASP A 1 204 ? 9.700 -6.609 14.440 1.00 84.69 204 ASP A CA 1
ATOM 1633 C C . ASP A 1 204 ? 9.166 -6.328 13.027 1.00 84.69 204 ASP A C 1
ATOM 1635 O O . ASP A 1 204 ? 9.148 -5.177 12.591 1.00 84.69 204 ASP A O 1
ATOM 1639 N N . GLU A 1 205 ? 8.617 -7.334 12.343 1.00 85.19 205 GLU A N 1
ATOM 1640 C CA . GLU A 1 205 ? 8.048 -7.185 10.995 1.00 85.19 205 GLU A CA 1
ATOM 1641 C C . GLU A 1 205 ? 6.809 -6.277 10.929 1.00 85.19 205 GLU A C 1
ATOM 1643 O O . GLU A 1 205 ? 6.397 -5.863 9.842 1.00 85.19 205 GLU A O 1
ATOM 1648 N N . THR A 1 206 ? 6.206 -5.992 12.084 1.00 89.56 206 THR A N 1
ATOM 1649 C CA . THR A 1 206 ? 5.052 -5.091 12.247 1.00 89.56 206 THR A CA 1
ATOM 1650 C C . THR A 1 206 ? 5.381 -3.887 13.133 1.00 89.56 206 THR A C 1
ATOM 1652 O O . THR A 1 206 ? 4.484 -3.188 13.608 1.00 89.56 206 THR A O 1
ATOM 1655 N N . GLY A 1 207 ? 6.667 -3.666 13.427 1.00 87.50 207 GLY A N 1
ATOM 1656 C CA . GLY A 1 207 ? 7.092 -2.663 14.397 1.00 87.50 207 GLY A CA 1
ATOM 1657 C C . GLY A 1 207 ? 6.447 -2.865 15.764 1.00 87.50 207 GLY A C 1
ATOM 1658 O O . GLY A 1 207 ? 6.019 -1.888 16.369 1.00 87.50 207 GLY A O 1
ATOM 1659 N N . HIS A 1 208 ? 6.310 -4.118 16.204 1.00 89.38 208 HIS A N 1
ATOM 1660 C CA . HIS A 1 208 ? 5.569 -4.504 17.407 1.00 89.38 208 HIS A CA 1
ATOM 1661 C C . HIS A 1 208 ? 4.110 -4.018 17.367 1.00 89.38 208 HIS A C 1
ATOM 1663 O O . HIS A 1 208 ? 3.657 -3.320 18.266 1.00 89.38 208 HIS A O 1
ATOM 1669 N N . GLY A 1 209 ? 3.394 -4.317 16.278 1.00 90.69 209 GLY A N 1
ATOM 1670 C CA . GLY A 1 209 ? 1.989 -3.932 16.102 1.00 90.69 209 GLY A CA 1
ATOM 1671 C C . GLY A 1 209 ? 1.745 -2.466 15.714 1.00 90.69 209 GLY A C 1
ATOM 1672 O O . GLY A 1 209 ? 0.594 -2.050 15.621 1.00 90.69 209 GLY A O 1
ATOM 1673 N N . SER A 1 210 ? 2.794 -1.678 15.455 1.00 91.75 210 SER A N 1
ATOM 1674 C CA . SER A 1 210 ? 2.687 -0.227 15.231 1.00 91.75 210 SER A CA 1
ATOM 1675 C C . SER A 1 210 ? 2.593 0.202 13.765 1.00 91.75 210 SER A C 1
ATOM 1677 O O . SER A 1 210 ? 2.128 1.309 13.479 1.00 91.75 210 SER A O 1
ATOM 1679 N N . TRP A 1 211 ? 3.107 -0.590 12.821 1.00 94.31 211 TRP A N 1
ATOM 1680 C CA . TRP A 1 211 ? 3.109 -0.233 11.399 1.00 94.31 211 TRP A CA 1
ATOM 1681 C C . TRP A 1 211 ? 3.254 -1.444 10.475 1.00 94.31 211 TRP A C 1
ATOM 1683 O O . TRP A 1 211 ? 3.710 -2.509 10.873 1.00 94.31 211 TRP A O 1
ATOM 1693 N N . VAL A 1 212 ? 2.916 -1.265 9.197 1.00 96.31 212 VAL A N 1
ATOM 1694 C CA . VAL A 1 212 ? 3.206 -2.237 8.131 1.00 96.31 212 VAL A CA 1
ATOM 1695 C C . VAL A 1 212 ? 4.032 -1.565 7.043 1.00 96.31 212 VAL A C 1
ATOM 1697 O O . VAL A 1 212 ? 3.623 -0.545 6.489 1.00 96.31 212 VAL A O 1
ATOM 1700 N N . TYR A 1 213 ? 5.197 -2.135 6.735 1.00 94.38 213 TYR A N 1
ATOM 1701 C CA . TYR A 1 213 ? 6.092 -1.638 5.692 1.00 94.38 213 TYR A CA 1
ATOM 1702 C C . TYR A 1 213 ? 5.861 -2.374 4.367 1.00 94.38 213 TYR A C 1
ATOM 1704 O O . TYR A 1 213 ? 5.880 -3.610 4.306 1.00 94.38 213 TYR A O 1
ATOM 1712 N N . PHE A 1 214 ? 5.657 -1.598 3.306 1.00 94.62 214 PHE A N 1
ATOM 1713 C CA . PHE A 1 214 ? 5.637 -2.048 1.922 1.00 94.62 214 PHE A CA 1
ATOM 1714 C C . PHE A 1 214 ? 6.949 -1.614 1.282 1.00 94.62 214 PHE A C 1
ATOM 1716 O O . PHE A 1 214 ? 7.228 -0.421 1.155 1.00 94.62 214 PHE A O 1
ATOM 1723 N N . ASP A 1 215 ? 7.755 -2.608 0.918 1.00 90.94 215 ASP A N 1
ATOM 1724 C CA . ASP A 1 215 ? 9.013 -2.390 0.223 1.00 90.94 215 ASP A CA 1
ATOM 1725 C C . ASP A 1 215 ? 8.770 -1.942 -1.220 1.00 90.94 215 ASP A C 1
ATOM 1727 O O . ASP A 1 215 ? 7.668 -1.574 -1.623 1.00 90.94 215 ASP A O 1
ATOM 1731 N N . ASP A 1 216 ? 9.837 -1.929 -1.995 1.00 88.19 216 ASP A N 1
ATOM 1732 C CA . ASP A 1 216 ? 9.911 -1.291 -3.295 1.00 88.19 216 ASP A CA 1
ATOM 1733 C C . ASP A 1 216 ? 9.380 -2.163 -4.455 1.00 88.19 216 ASP A C 1
ATOM 1735 O O . ASP A 1 216 ? 9.505 -1.804 -5.633 1.00 88.19 216 ASP A O 1
ATOM 1739 N N . LYS A 1 217 ? 8.753 -3.293 -4.094 1.00 91.44 217 LYS A N 1
ATOM 1740 C CA . LYS A 1 217 ? 8.035 -4.215 -4.972 1.00 91.44 217 LYS A CA 1
ATOM 1741 C C . LYS A 1 217 ? 6.541 -4.182 -4.634 1.00 91.44 217 LYS A C 1
ATOM 1743 O O . LYS A 1 217 ? 6.180 -4.153 -3.458 1.00 91.44 217 LYS A O 1
ATOM 1748 N N . PRO A 1 218 ? 5.645 -4.277 -5.631 1.00 93.62 218 PRO A N 1
ATOM 1749 C CA . PRO A 1 218 ? 4.213 -4.349 -5.374 1.00 93.62 218 PRO A CA 1
ATOM 1750 C C . PRO A 1 218 ? 3.868 -5.632 -4.609 1.00 93.62 218 PRO A C 1
ATOM 1752 O O . PRO A 1 218 ? 4.203 -6.744 -5.027 1.00 93.62 218 PRO A O 1
ATOM 1755 N N . ARG A 1 219 ? 3.190 -5.488 -3.468 1.00 95.75 219 ARG A N 1
ATOM 1756 C CA . ARG A 1 219 ? 2.769 -6.600 -2.603 1.00 95.75 219 ARG A CA 1
ATOM 1757 C C . ARG A 1 219 ? 1.376 -6.363 -2.041 1.00 95.75 219 ARG A C 1
ATOM 1759 O O . ARG A 1 219 ? 0.937 -5.224 -1.959 1.00 95.75 219 ARG A O 1
ATOM 1766 N N . VAL A 1 220 ? 0.729 -7.433 -1.577 1.00 98.44 220 VAL A N 1
ATOM 1767 C CA . VAL A 1 220 ? -0.541 -7.374 -0.836 1.00 98.44 220 VAL A CA 1
ATOM 1768 C C . VAL A 1 220 ? -0.413 -7.947 0.574 1.00 98.44 220 VAL A C 1
ATOM 1770 O O . VAL A 1 220 ? 0.400 -8.846 0.834 1.00 98.44 220 VAL A O 1
ATOM 1773 N N . ARG A 1 221 ? -1.208 -7.400 1.493 1.00 98.44 221 ARG A N 1
ATOM 1774 C CA . ARG A 1 221 ? -1.393 -7.851 2.872 1.00 98.44 221 ARG A CA 1
ATOM 1775 C C . ARG A 1 221 ? -2.874 -7.874 3.222 1.00 98.44 221 ARG A C 1
ATOM 1777 O O . ARG A 1 221 ? -3.616 -7.003 2.773 1.00 98.44 221 ARG A O 1
ATOM 1784 N N . ILE A 1 222 ? -3.265 -8.809 4.081 1.00 98.69 222 ILE A N 1
ATOM 1785 C CA . ILE A 1 222 ? -4.502 -8.696 4.861 1.00 98.69 222 ILE A CA 1
ATOM 1786 C C . ILE A 1 222 ? -4.105 -8.279 6.273 1.00 98.69 222 ILE A C 1
ATOM 1788 O O . ILE A 1 222 ? -3.213 -8.886 6.860 1.00 98.69 222 ILE A O 1
ATOM 1792 N N . ILE A 1 223 ? -4.728 -7.229 6.797 1.00 98.50 223 ILE A N 1
ATOM 1793 C CA . ILE A 1 223 ? -4.390 -6.630 8.088 1.00 98.50 223 ILE A CA 1
ATOM 1794 C C . ILE A 1 223 ? -5.654 -6.567 8.938 1.00 98.50 223 ILE A C 1
ATOM 1796 O O . ILE A 1 223 ? -6.677 -6.063 8.474 1.00 98.50 223 ILE A O 1
ATOM 1800 N N . LYS A 1 224 ? -5.577 -7.050 10.177 1.00 98.06 224 LYS A N 1
ATOM 1801 C CA . LYS A 1 224 ? -6.611 -6.855 11.197 1.00 98.06 224 LYS A CA 1
ATOM 1802 C C . LYS A 1 224 ? -6.075 -5.921 12.265 1.00 98.06 224 LYS A C 1
ATOM 1804 O O . LYS A 1 224 ? -4.935 -6.065 12.709 1.00 98.06 224 LYS A O 1
ATOM 1809 N N . VAL A 1 225 ? -6.905 -4.973 12.654 1.00 97.25 225 VAL A N 1
ATOM 1810 C CA . VAL A 1 225 ? -6.586 -3.911 13.602 1.00 97.25 225 VAL A CA 1
ATOM 1811 C C . VAL A 1 225 ? -7.491 -4.076 14.814 1.00 97.25 225 VAL A C 1
ATOM 1813 O O . VAL A 1 225 ? -8.586 -4.624 14.707 1.00 97.25 225 VAL A O 1
ATOM 1816 N N . HIS A 1 226 ? -7.016 -3.660 15.976 1.00 93.88 226 HIS A N 1
ATOM 1817 C CA . HIS A 1 226 ? -7.788 -3.669 17.204 1.00 93.88 226 HIS A CA 1
ATOM 1818 C C . HIS A 1 226 ? -7.572 -2.363 17.967 1.00 93.88 226 HIS A C 1
ATOM 1820 O O . HIS A 1 226 ? -6.483 -1.789 17.945 1.00 93.88 226 HIS A O 1
ATOM 1826 N N . SER A 1 227 ? -8.627 -1.900 18.634 1.00 92.38 227 SER A N 1
ATOM 1827 C CA . SER A 1 227 ? -8.573 -0.765 19.552 1.00 92.38 227 SER A CA 1
ATOM 1828 C C . SER A 1 227 ? -8.846 -1.249 20.963 1.00 92.38 227 SER A C 1
ATOM 1830 O O . SER A 1 227 ? -9.818 -1.971 21.181 1.00 92.38 227 SER A O 1
ATOM 1832 N N . HIS A 1 228 ? -8.054 -0.787 21.923 1.00 87.62 228 HIS A N 1
ATOM 1833 C CA . HIS A 1 228 ? -8.291 -1.038 23.340 1.00 87.62 228 HIS A CA 1
ATOM 1834 C C . HIS A 1 228 ? -8.175 0.263 24.149 1.00 87.62 228 HIS A C 1
ATOM 1836 O O . HIS A 1 228 ? -7.539 1.219 23.693 1.00 87.62 228 HIS A O 1
ATOM 1842 N N . PRO A 1 229 ? -8.798 0.344 25.338 1.00 83.56 229 PRO A N 1
ATOM 1843 C CA . PRO A 1 229 ? -8.681 1.519 26.196 1.00 83.56 229 PRO A CA 1
ATOM 1844 C C . PRO A 1 229 ? -7.219 1.824 26.538 1.00 83.56 229 PRO A C 1
ATOM 1846 O O . PRO A 1 229 ? -6.416 0.903 26.727 1.00 83.56 229 PRO A O 1
ATOM 1849 N N . SER A 1 230 ? -6.881 3.111 26.632 1.00 76.25 230 SER A N 1
ATOM 1850 C CA . SER A 1 230 ? -5.619 3.530 27.240 1.00 76.25 230 SER A CA 1
ATOM 1851 C C . SER A 1 230 ? -5.654 3.187 28.734 1.00 76.25 230 SER A C 1
ATOM 1853 O O . SER A 1 230 ? -6.574 3.604 29.436 1.00 76.25 230 SER A O 1
ATOM 1855 N N . THR A 1 231 ? -4.695 2.378 29.184 1.00 64.44 231 THR A N 1
ATOM 1856 C CA . THR A 1 231 ? -4.446 2.081 30.607 1.00 64.44 231 THR A CA 1
ATOM 1857 C C . THR A 1 231 ? -3.902 3.286 31.347 1.00 64.44 231 THR A C 1
ATOM 1859 O O . THR A 1 231 ? -3.060 3.985 30.734 1.00 64.44 231 THR A O 1
#